Protein AF-A0A519KIU6-F1 (afdb_monomer_lite)

Secondary structure (DSSP, 8-state):
-TTTS--SS-HHHHHHHHHHHHHHHHHTT-HHHHHHHHHHHHHHHHTT--B-S--GGGGG-HHHHHTTS--S-TTTTT--STTT--TTS------EEEEETTTHHHHHHHHHHHH-TTTEEEEEEEEE--HHHHHHHHHHHTT--HHHHHHHHHHS---TTSPPPHHHHHHH-HHHHHHHHH-HHHHHHHHHHHHHTT-EEEEEEEEEEEEE-SS-GGGTS-EE--TT-SS-EESS-HHHHTTTTPEEEEEEEEHHHHHHHHHHHHHHTTT----GGG--S--HHHHHHHHTT--TTSTT--SHHHHHHHHHH---SHHHHHHHHHH-STTGGG-

Foldseek 3Di:
DCVVDPDPDDPVVLVVLQVVLVVLCVVLVNPVVLVLLLVLLVVCVVVVWDKAQWDDLLLLHSSCCVSVSHLDDNVNVVRHCCRQPPSVDNDDGATAIETAQPCLVVSLVVCCVVQHQLFKFFAKDFDFCALLNLLQVLCVVLVHDPVVSVVLSVLQDDDPVDRDHLVRSVVVGVVLVVCLVVDVSSVVSSVSSNVRGGDTDDMDTDPFKMWGHPDRCVVQFDWADDPVDPGIHGPHHPVCQVVSVIDIYGYHHDNLSVVVSVVQVVCVVVVRHDDPSPDDQQPQVVLQCQLCLVCCVPPLQNDPVSSVVSVVVSDRGPVSVVVSSVCPDPPNVVD

Sequence (335 aa):
RLTEVTPAVPEAEYWTRLEWEVGIIQQMGFPGYFLIVSDFIKWAKTHGIPVGPGRGSGAGSLVAWSLTITDLDPLRFGLLFERFLNPERVSMPDFDIDFCQERREEVIDYVQDRYGKDRVAQIITFGTLQARAVLRDVGRVLQMPLGQVDRLCKMVPNNPAAPVTLAQAIELEPRLKEARDAEPAVRTLLETALELEGLYRNASTHAAGIVIGDRPLTELVPLYQDPRSTIPASQFNMKWVEPAGLVKFDFLGLKTLTVLDRARAYLERRGAARDWNTLPLDDARTYELMASGQTVGVFQLESQGMRDTLRKMRCGSIEEITALISLYRPGPMEM

pLDDT: mean 91.04, std 7.46, range [37.31, 97.69]

Radius of gyration: 24.71 Å; chains: 1; bounding box: 59×54×66 Å

Structure (mmCIF, N/CA/C/O backbone):
data_AF-A0A519KIU6-F1
#
_entry.id   AF-A0A519KIU6-F1
#
loop_
_atom_site.group_PDB
_atom_site.id
_atom_site.type_symbol
_atom_site.label_atom_id
_atom_site.label_alt_id
_atom_site.label_comp_id
_atom_site.label_asym_id
_atom_site.label_entity_id
_atom_site.label_seq_id
_atom_site.pdbx_PDB_ins_code
_atom_site.Cartn_x
_atom_site.Cartn_y
_atom_site.Cartn_z
_atom_site.occupancy
_atom_site.B_iso_or_equiv
_atom_site.auth_seq_id
_atom_site.auth_comp_id
_atom_site.auth_asym_id
_atom_site.auth_atom_id
_atom_site.pdbx_PDB_model_num
ATOM 1 N N . ARG A 1 1 ? 14.629 -8.141 -20.993 1.00 84.12 1 ARG A N 1
ATOM 2 C CA . ARG A 1 1 ? 14.895 -6.847 -20.319 1.00 84.12 1 ARG A CA 1
ATOM 3 C C . ARG A 1 1 ? 15.926 -6.014 -21.064 1.00 84.12 1 ARG A C 1
ATOM 5 O O . ARG A 1 1 ? 15.487 -5.120 -21.762 1.00 84.12 1 ARG A O 1
ATOM 12 N N . LEU A 1 2 ? 17.238 -6.291 -21.024 1.00 88.06 2 LEU A N 1
ATOM 13 C CA . LEU A 1 2 ? 18.223 -5.468 -21.771 1.00 88.06 2 LEU A CA 1
ATOM 14 C C . LEU A 1 2 ? 18.033 -5.486 -23.301 1.00 88.06 2 LEU A C 1
ATOM 16 O O . LEU A 1 2 ? 18.446 -4.566 -23.988 1.00 88.06 2 LEU A O 1
ATOM 20 N N . THR A 1 3 ? 17.347 -6.495 -23.834 1.00 86.94 3 THR A N 1
ATOM 21 C CA . THR A 1 3 ? 16.913 -6.548 -25.239 1.00 86.94 3 THR A CA 1
ATOM 22 C C . THR A 1 3 ? 15.696 -5.667 -25.552 1.00 86.94 3 THR A C 1
ATOM 24 O O . THR A 1 3 ? 15.361 -5.486 -26.716 1.00 86.94 3 THR A O 1
ATOM 27 N N . GLU A 1 4 ? 14.990 -5.181 -24.531 1.00 82.81 4 GLU A N 1
ATOM 28 C CA . GLU A 1 4 ? 13.711 -4.459 -24.633 1.00 82.81 4 GLU A CA 1
ATOM 29 C C . GLU A 1 4 ? 13.844 -2.982 -24.240 1.00 82.81 4 GLU A C 1
ATOM 31 O O . GLU A 1 4 ? 12.958 -2.188 -24.545 1.00 82.81 4 GLU A O 1
ATOM 36 N N . VAL A 1 5 ? 14.927 -2.610 -23.552 1.00 83.44 5 VAL A N 1
ATOM 37 C CA . VAL A 1 5 ? 15.184 -1.243 -23.089 1.00 83.44 5 VAL A CA 1
ATOM 38 C C . VAL A 1 5 ? 16.556 -0.776 -23.550 1.00 83.44 5 VAL A C 1
ATOM 40 O O . VAL A 1 5 ? 17.471 -1.581 -23.697 1.00 83.44 5 VAL A O 1
ATOM 43 N N . THR A 1 6 ? 16.718 0.533 -23.720 1.00 85.50 6 THR A N 1
ATOM 44 C CA . THR A 1 6 ? 18.039 1.134 -23.915 1.00 85.50 6 THR A CA 1
ATOM 45 C C . THR A 1 6 ? 18.805 1.105 -22.588 1.00 85.50 6 THR A C 1
ATOM 47 O O . THR A 1 6 ? 18.326 1.717 -21.629 1.00 85.50 6 THR A O 1
ATOM 50 N N . PRO A 1 7 ? 19.968 0.430 -22.501 1.00 88.69 7 PRO A N 1
ATOM 51 C CA . PRO A 1 7 ? 20.766 0.400 -21.277 1.00 88.69 7 PRO A CA 1
ATOM 52 C C . PRO A 1 7 ? 21.246 1.805 -20.894 1.00 88.69 7 PRO A C 1
ATOM 54 O O . PRO A 1 7 ? 21.726 2.551 -21.749 1.00 88.69 7 PRO A O 1
ATOM 57 N N . ALA A 1 8 ? 21.128 2.164 -19.614 1.00 90.38 8 ALA A N 1
ATOM 58 C CA . ALA A 1 8 ? 21.610 3.447 -19.096 1.00 90.38 8 ALA A CA 1
ATOM 59 C C . ALA A 1 8 ? 23.128 3.448 -18.843 1.00 90.38 8 ALA A C 1
ATOM 61 O O . ALA A 1 8 ? 23.766 4.498 -18.888 1.00 90.38 8 ALA A O 1
ATOM 62 N N . VAL A 1 9 ? 23.696 2.267 -18.595 1.00 93.62 9 VAL A N 1
ATOM 63 C CA . VAL A 1 9 ? 25.126 2.023 -18.359 1.00 93.62 9 VAL A CA 1
ATOM 64 C C . VAL A 1 9 ? 25.605 0.829 -19.207 1.00 93.62 9 VAL A C 1
ATOM 66 O O . VAL A 1 9 ? 24.774 0.134 -19.802 1.00 93.62 9 VAL A O 1
ATOM 69 N N . PRO A 1 10 ? 26.920 0.564 -19.319 1.00 95.88 10 PRO A N 1
ATOM 70 C CA . PRO A 1 10 ? 27.427 -0.625 -20.001 1.00 95.88 10 PRO A CA 1
ATOM 71 C C . PRO A 1 10 ? 26.824 -1.927 -19.455 1.00 95.88 10 PRO A C 1
ATOM 73 O O . PRO A 1 10 ? 26.696 -2.109 -18.247 1.00 95.88 10 PRO A O 1
ATOM 76 N N . GLU A 1 11 ? 26.518 -2.879 -20.340 1.00 95.44 11 GLU A N 1
ATOM 77 C CA . GLU A 1 11 ? 25.906 -4.168 -19.972 1.00 95.44 11 GLU A CA 1
ATOM 78 C C . GLU A 1 11 ? 26.690 -4.927 -18.880 1.00 95.44 11 GLU A C 1
ATOM 80 O O . GLU A 1 11 ? 26.094 -5.548 -18.001 1.00 95.44 11 GLU A O 1
ATOM 85 N N . ALA A 1 12 ? 28.022 -4.829 -18.880 1.00 96.50 12 ALA A N 1
ATOM 86 C CA . ALA A 1 12 ? 28.874 -5.450 -17.865 1.00 96.50 12 ALA A CA 1
ATOM 87 C C . ALA A 1 12 ? 28.564 -4.970 -16.432 1.00 96.50 12 ALA A C 1
ATOM 89 O O . ALA A 1 12 ? 28.672 -5.753 -15.486 1.00 96.50 12 ALA A O 1
ATOM 90 N N . GLU A 1 13 ? 28.143 -3.714 -16.259 1.00 96.31 13 GLU A N 1
ATOM 91 C CA . GLU A 1 13 ? 27.762 -3.177 -14.948 1.00 96.31 13 GLU A CA 1
ATOM 92 C C . GLU A 1 13 ? 26.445 -3.784 -14.451 1.00 96.31 13 GLU A C 1
ATOM 94 O O . GLU A 1 13 ? 26.328 -4.100 -13.265 1.00 96.31 13 GLU A O 1
ATOM 99 N N . TYR A 1 14 ? 25.490 -4.047 -15.352 1.00 97.12 14 TYR A N 1
ATOM 100 C CA . TYR A 1 14 ? 24.255 -4.756 -15.003 1.00 97.12 14 TYR A CA 1
ATOM 101 C C . TYR A 1 14 ? 24.552 -6.170 -14.504 1.00 97.12 14 TYR A C 1
ATOM 103 O O . TYR A 1 14 ? 24.053 -6.561 -13.452 1.00 97.12 14 TYR A O 1
ATOM 111 N N . TRP A 1 15 ? 25.385 -6.930 -15.218 1.00 97.12 15 TRP A N 1
ATOM 112 C CA . TRP A 1 15 ? 25.753 -8.285 -14.798 1.00 97.12 15 TRP A CA 1
ATOM 113 C C . TRP A 1 15 ? 26.509 -8.292 -13.469 1.00 97.12 15 TRP A C 1
ATOM 115 O O . TRP A 1 15 ? 26.163 -9.065 -12.579 1.00 97.12 15 TRP A O 1
ATOM 125 N N . THR A 1 16 ? 27.451 -7.362 -13.289 1.00 97.69 16 THR A N 1
ATOM 126 C CA . THR A 1 16 ? 28.202 -7.211 -12.032 1.00 97.69 16 THR A CA 1
ATOM 127 C C . THR A 1 16 ? 27.267 -6.939 -10.852 1.00 97.69 16 THR A C 1
ATOM 129 O O . THR A 1 16 ? 27.363 -7.589 -9.810 1.00 97.69 16 THR A O 1
ATOM 132 N N . ARG A 1 17 ? 26.322 -6.000 -11.011 1.00 96.75 17 ARG A N 1
ATOM 133 C CA . ARG A 1 17 ? 25.330 -5.692 -9.976 1.00 96.75 17 ARG A CA 1
ATOM 134 C C . ARG A 1 17 ? 24.402 -6.878 -9.715 1.00 96.75 17 ARG A C 1
ATOM 136 O O . ARG A 1 17 ? 24.114 -7.168 -8.557 1.00 96.75 17 ARG A O 1
ATOM 143 N N . LEU A 1 18 ? 23.952 -7.564 -10.764 1.00 97.44 18 LEU A N 1
ATOM 144 C CA . LEU A 1 18 ? 23.032 -8.693 -10.655 1.00 97.44 18 LEU A CA 1
ATOM 145 C C . LEU A 1 18 ? 23.659 -9.854 -9.877 1.00 97.44 18 LEU A C 1
ATOM 147 O O . LEU A 1 18 ? 23.031 -10.371 -8.959 1.00 97.44 18 LEU A O 1
ATOM 151 N N . GLU A 1 19 ? 24.892 -10.240 -10.207 1.00 97.56 19 GLU A N 1
ATOM 152 C CA . GLU A 1 19 ? 25.612 -11.319 -9.518 1.00 97.56 19 GLU A CA 1
ATOM 153 C C . GLU A 1 19 ? 25.823 -11.004 -8.034 1.00 97.56 19 GLU A C 1
ATOM 155 O O . GLU A 1 19 ? 25.594 -11.859 -7.175 1.00 97.56 19 GLU A O 1
ATOM 160 N N . TRP A 1 20 ? 26.190 -9.759 -7.723 1.00 97.25 20 TRP A N 1
ATOM 161 C CA . TRP A 1 20 ? 26.357 -9.304 -6.348 1.00 97.25 20 TRP A CA 1
ATOM 162 C C . TRP A 1 20 ? 25.037 -9.331 -5.556 1.00 97.25 20 TRP A C 1
ATOM 164 O O . TRP A 1 20 ? 24.997 -9.884 -4.455 1.00 97.25 20 TRP A O 1
ATOM 174 N N . GLU A 1 21 ? 23.936 -8.818 -6.123 1.00 97.12 21 GLU A N 1
ATOM 175 C CA . GLU A 1 21 ? 22.615 -8.868 -5.478 1.00 97.12 21 GLU A CA 1
ATOM 176 C C . GLU A 1 21 ? 22.130 -10.312 -5.273 1.00 97.12 21 GLU A C 1
ATOM 178 O O . GLU A 1 21 ? 21.643 -10.651 -4.192 1.00 97.12 21 GLU A O 1
ATOM 183 N N . VAL A 1 22 ? 22.290 -11.186 -6.278 1.00 97.56 22 VAL A N 1
ATOM 184 C CA . VAL A 1 22 ? 21.930 -12.612 -6.179 1.00 97.56 22 VAL A CA 1
ATOM 185 C C . VAL A 1 22 ? 22.713 -13.291 -5.057 1.00 97.56 22 VAL A C 1
ATOM 187 O O . VAL A 1 22 ? 22.112 -14.024 -4.267 1.00 97.56 22 VAL A O 1
ATOM 190 N N . GLY A 1 23 ? 24.016 -13.019 -4.943 1.00 96.62 23 GLY A N 1
ATOM 191 C CA . GLY A 1 23 ? 24.854 -13.540 -3.863 1.00 96.62 23 GLY A CA 1
ATOM 192 C C . GLY A 1 23 ? 24.333 -13.150 -2.477 1.00 96.62 23 GLY A C 1
ATOM 193 O O . GLY A 1 23 ? 24.189 -14.012 -1.609 1.00 96.62 23 GLY A O 1
ATOM 194 N N . ILE A 1 24 ? 23.959 -11.880 -2.283 1.00 94.94 24 ILE A N 1
ATOM 195 C CA . ILE A 1 24 ? 23.393 -11.400 -1.011 1.00 94.94 24 ILE A CA 1
ATOM 196 C C . ILE A 1 24 ? 22.037 -12.057 -0.723 1.00 94.94 24 ILE A C 1
ATOM 198 O O . ILE A 1 24 ? 21.806 -12.534 0.388 1.00 94.94 24 ILE A O 1
ATOM 202 N N . ILE A 1 25 ? 21.141 -12.132 -1.712 1.00 95.50 25 ILE A N 1
ATOM 203 C CA . ILE A 1 25 ? 19.807 -12.736 -1.548 1.00 95.50 25 ILE A CA 1
ATOM 204 C C . ILE A 1 25 ? 19.917 -14.211 -1.145 1.00 95.50 25 ILE A C 1
ATOM 206 O O . ILE A 1 25 ? 19.168 -14.673 -0.278 1.00 95.50 25 ILE A O 1
ATOM 210 N N . GLN A 1 26 ? 20.851 -14.948 -1.751 1.00 95.44 26 GLN A N 1
ATOM 211 C CA . GLN A 1 26 ? 21.125 -16.340 -1.400 1.00 95.44 26 GLN A CA 1
ATOM 212 C C . GLN A 1 26 ? 21.704 -16.462 0.010 1.00 95.44 26 GLN A C 1
ATOM 214 O O . GLN A 1 26 ? 21.213 -17.277 0.790 1.00 95.44 26 GLN A O 1
ATOM 219 N N . GLN A 1 27 ? 22.691 -15.631 0.361 1.00 93.38 27 GLN A N 1
ATOM 220 C CA . GLN A 1 27 ? 23.311 -15.627 1.687 1.00 93.38 27 GLN A CA 1
ATOM 221 C C . GLN A 1 27 ? 22.295 -15.341 2.802 1.00 93.38 27 GLN A C 1
ATOM 223 O O . GLN A 1 27 ? 22.360 -15.954 3.866 1.00 93.38 27 GLN A O 1
ATOM 228 N N . MET A 1 28 ? 21.347 -14.432 2.564 1.00 91.56 28 MET A N 1
ATOM 229 C CA . MET A 1 28 ? 20.321 -14.059 3.541 1.00 91.56 28 MET A CA 1
ATOM 230 C C . MET A 1 28 ? 19.108 -15.003 3.558 1.00 91.56 28 MET A C 1
ATOM 232 O O . MET A 1 28 ? 18.247 -14.865 4.422 1.00 91.56 28 MET A O 1
ATOM 236 N N . GLY A 1 29 ? 19.025 -15.966 2.633 1.00 91.56 29 GLY A N 1
ATOM 237 C CA . GLY A 1 29 ? 17.945 -16.955 2.611 1.00 91.56 29 GLY A CA 1
ATOM 238 C C . GLY A 1 29 ? 16.616 -16.448 2.041 1.00 91.56 29 GLY A C 1
ATOM 239 O O . GLY A 1 29 ? 15.573 -17.034 2.322 1.00 91.56 29 GLY A O 1
ATOM 240 N N . PHE A 1 30 ? 16.631 -15.417 1.188 1.00 92.88 30 PHE A N 1
ATOM 241 C CA . PHE A 1 30 ? 15.420 -14.861 0.566 1.00 92.88 30 PHE A CA 1
ATOM 242 C C . PHE A 1 30 ? 15.139 -15.229 -0.910 1.00 92.88 30 PHE A C 1
ATOM 244 O O . PHE A 1 30 ? 14.264 -14.588 -1.499 1.00 92.88 30 PHE A O 1
ATOM 251 N N . PRO A 1 31 ? 15.757 -16.242 -1.563 1.00 94.88 31 PRO A N 1
ATOM 252 C CA . PRO A 1 31 ? 15.449 -16.510 -2.971 1.00 94.88 31 PRO A CA 1
ATOM 253 C C . PRO A 1 31 ? 13.984 -16.930 -3.170 1.00 94.88 31 PRO A C 1
ATOM 255 O O . PRO A 1 31 ? 13.340 -16.483 -4.115 1.00 94.88 31 PRO A O 1
ATOM 258 N N . GLY A 1 32 ? 13.423 -17.723 -2.247 1.00 93.50 32 GLY A N 1
ATOM 259 C CA . GLY A 1 32 ? 12.016 -18.135 -2.299 1.00 93.50 32 GLY A CA 1
ATOM 260 C C . GLY A 1 32 ? 11.047 -16.953 -2.241 1.00 93.50 32 GLY A C 1
ATOM 261 O O . GLY A 1 32 ? 10.078 -16.925 -2.992 1.00 93.50 32 GLY A O 1
ATOM 262 N N . TYR A 1 33 ? 11.354 -15.939 -1.427 1.00 92.50 33 TYR A N 1
ATOM 263 C CA . TYR A 1 33 ? 10.548 -14.722 -1.323 1.00 92.50 33 TYR A CA 1
ATOM 264 C C . TYR A 1 33 ? 10.467 -13.981 -2.664 1.00 92.50 33 TYR A C 1
ATOM 266 O O . TYR A 1 33 ? 9.373 -13.715 -3.158 1.00 92.50 33 TYR A O 1
ATOM 274 N N . PHE A 1 34 ? 11.610 -13.729 -3.310 1.00 95.25 34 PHE A N 1
ATOM 275 C CA . PHE A 1 34 ? 11.645 -13.078 -4.626 1.00 95.25 34 PHE A CA 1
ATOM 276 C C . PHE A 1 34 ? 10.904 -13.885 -5.697 1.00 95.25 34 PHE A C 1
ATOM 278 O O . PHE A 1 34 ? 10.241 -13.306 -6.556 1.00 95.25 34 PHE A O 1
ATOM 285 N N . LEU A 1 35 ? 10.996 -15.217 -5.655 1.00 95.75 35 LEU A N 1
ATOM 286 C CA . LEU A 1 35 ? 10.305 -16.080 -6.612 1.00 95.75 35 LEU A CA 1
ATOM 287 C C . LEU A 1 35 ? 8.786 -16.059 -6.417 1.00 95.75 35 LEU A C 1
ATOM 289 O O . LEU A 1 35 ? 8.071 -15.964 -7.411 1.00 95.75 35 LEU A O 1
ATOM 293 N N . ILE A 1 36 ? 8.301 -16.076 -5.171 1.00 94.62 36 ILE A N 1
ATOM 294 C CA . ILE A 1 36 ? 6.869 -15.939 -4.859 1.00 94.62 36 ILE A CA 1
ATOM 295 C C . ILE A 1 36 ? 6.349 -14.590 -5.367 1.00 94.62 36 ILE A C 1
ATOM 297 O O . ILE A 1 36 ? 5.341 -14.547 -6.068 1.00 94.62 36 ILE A O 1
ATOM 301 N N . VAL A 1 37 ? 7.070 -13.499 -5.084 1.00 94.69 37 VAL A N 1
ATOM 302 C CA . VAL A 1 37 ? 6.691 -12.152 -5.545 1.00 94.69 37 VAL A CA 1
ATOM 303 C C . VAL A 1 37 ? 6.681 -12.054 -7.068 1.00 94.69 37 VAL A C 1
ATOM 305 O O . VAL A 1 37 ? 5.735 -11.538 -7.662 1.00 94.69 37 VAL A O 1
ATOM 308 N N . SER A 1 38 ? 7.711 -12.593 -7.724 1.00 95.88 38 SER A N 1
ATOM 309 C CA . SER A 1 38 ? 7.790 -12.628 -9.185 1.00 95.88 38 SER A CA 1
ATOM 310 C C . SER A 1 38 ? 6.640 -13.421 -9.808 1.00 95.88 38 SER A C 1
ATOM 312 O O . SER A 1 38 ? 6.118 -13.006 -10.841 1.00 95.88 38 SER A O 1
ATOM 314 N N . ASP A 1 39 ? 6.237 -14.536 -9.196 1.00 96.56 39 ASP A N 1
ATOM 315 C CA . ASP A 1 39 ? 5.197 -15.433 -9.700 1.00 96.56 39 ASP A CA 1
ATOM 316 C C . ASP A 1 39 ? 3.841 -14.728 -9.836 1.00 96.56 39 ASP A C 1
ATOM 318 O O . ASP A 1 39 ? 3.318 -14.614 -10.947 1.00 96.56 39 ASP A O 1
ATOM 322 N N . PHE A 1 40 ? 3.300 -14.174 -8.747 1.00 95.31 40 PHE A N 1
ATOM 323 C CA . PHE A 1 40 ? 1.982 -13.539 -8.808 1.00 95.31 40 PHE A CA 1
ATOM 324 C C . PHE A 1 40 ? 1.993 -12.208 -9.578 1.00 95.31 40 PHE A C 1
ATOM 326 O O . PHE A 1 40 ? 0.993 -11.868 -10.210 1.00 95.31 40 PHE A O 1
ATOM 333 N N . ILE A 1 41 ? 3.115 -11.473 -9.610 1.00 95.25 41 ILE A N 1
ATOM 334 C CA . ILE A 1 41 ? 3.241 -10.267 -10.449 1.00 95.25 41 ILE A CA 1
ATOM 335 C C . ILE A 1 41 ? 3.233 -10.636 -11.933 1.00 95.25 41 ILE A C 1
ATOM 337 O O . ILE A 1 41 ? 2.535 -10.000 -12.726 1.00 95.25 41 ILE A O 1
ATOM 341 N N . LYS A 1 42 ? 3.996 -11.662 -12.331 1.00 95.62 42 LYS A N 1
ATOM 342 C CA . LYS A 1 42 ? 4.000 -12.144 -13.717 1.00 95.62 42 LYS A CA 1
ATOM 343 C C . LYS A 1 42 ? 2.626 -12.658 -14.112 1.00 95.62 42 LYS A C 1
ATOM 345 O O . LYS A 1 42 ? 2.163 -12.314 -15.196 1.00 95.62 42 LYS A O 1
ATOM 350 N N . TRP A 1 43 ? 1.966 -13.417 -13.237 1.00 97.38 43 TRP A N 1
ATOM 351 C CA . TRP A 1 43 ? 0.597 -13.871 -13.462 1.00 97.38 43 TRP A CA 1
ATOM 352 C C . TRP A 1 43 ? -0.367 -12.694 -13.662 1.00 97.38 43 TRP A C 1
ATOM 354 O O . TRP A 1 43 ? -1.097 -12.664 -14.651 1.00 97.38 43 TRP A O 1
ATOM 364 N N . ALA A 1 44 ? -0.316 -11.676 -12.798 1.00 96.19 44 ALA A N 1
ATOM 365 C CA . ALA A 1 44 ? -1.152 -10.486 -12.929 1.00 96.19 44 ALA A CA 1
ATOM 366 C C . ALA A 1 44 ? -0.926 -9.787 -14.283 1.00 96.19 44 ALA A C 1
ATOM 368 O O . ALA A 1 44 ? -1.881 -9.527 -15.017 1.00 96.19 44 ALA A O 1
ATOM 369 N N . LYS A 1 45 ? 0.339 -9.570 -14.668 1.00 93.44 45 LYS A N 1
ATOM 370 C CA . LYS A 1 45 ? 0.704 -8.950 -15.952 1.00 93.44 45 LYS A CA 1
ATOM 371 C C . LYS A 1 45 ? 0.219 -9.768 -17.158 1.00 93.44 45 LYS A C 1
ATOM 373 O O . LYS A 1 45 ? -0.316 -9.182 -18.098 1.00 93.44 45 LYS A O 1
ATOM 378 N N . THR A 1 46 ? 0.345 -11.100 -17.143 1.00 94.81 46 THR A N 1
ATOM 379 C CA . THR A 1 46 ? -0.128 -11.959 -18.251 1.00 94.81 46 THR A CA 1
ATOM 380 C C . THR A 1 46 ? -1.652 -12.020 -18.360 1.00 94.81 46 THR A C 1
ATOM 382 O O . THR A 1 46 ? -2.167 -12.213 -19.458 1.00 94.81 46 THR A O 1
ATOM 385 N N . HIS A 1 47 ? -2.377 -11.776 -17.264 1.00 95.56 47 HIS A N 1
ATOM 386 C CA . HIS A 1 47 ? -3.845 -11.681 -17.230 1.00 95.56 47 HIS A CA 1
ATOM 387 C C . HIS A 1 47 ? -4.356 -10.239 -17.413 1.00 95.56 47 HIS A C 1
ATOM 389 O O . HIS A 1 47 ? -5.531 -9.932 -17.167 1.00 95.56 47 HIS A O 1
ATOM 395 N N . GLY A 1 48 ? -3.472 -9.334 -17.848 1.00 92.75 48 GLY A N 1
ATOM 396 C CA . GLY A 1 48 ? -3.795 -7.939 -18.131 1.00 92.75 48 GLY A CA 1
ATOM 397 C C . GLY A 1 48 ? -4.213 -7.143 -16.897 1.00 92.75 48 GLY A C 1
ATOM 398 O O . GLY A 1 48 ? -4.948 -6.171 -17.036 1.00 92.75 48 GLY A O 1
ATOM 399 N N . ILE A 1 49 ? -3.820 -7.565 -15.694 1.00 95.25 49 ILE A N 1
ATOM 400 C CA . ILE A 1 49 ? -4.038 -6.809 -14.460 1.00 95.25 49 ILE A CA 1
ATOM 401 C C . ILE A 1 49 ? -2.893 -5.796 -14.333 1.00 95.25 49 ILE A C 1
ATOM 403 O O . ILE A 1 49 ? -1.729 -6.199 -14.259 1.00 95.25 49 ILE A O 1
ATOM 407 N N . PRO A 1 50 ? -3.183 -4.483 -14.298 1.00 93.94 50 PRO A N 1
ATOM 408 C CA . PRO A 1 50 ? -2.159 -3.467 -14.110 1.00 93.94 50 PRO A CA 1
ATOM 409 C C . PRO A 1 50 ? -1.456 -3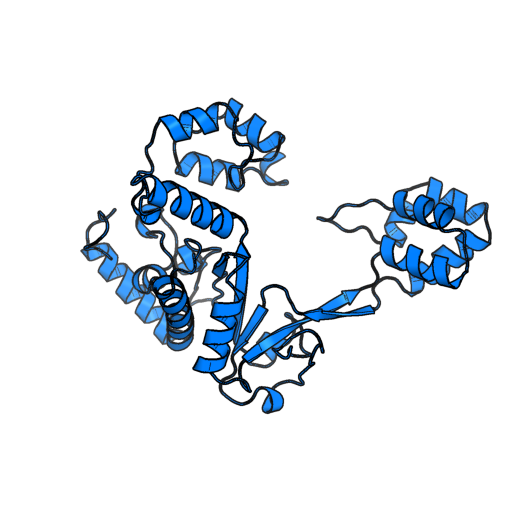.611 -12.756 1.00 93.94 50 PRO A C 1
ATOM 411 O O . PRO A 1 50 ? -2.109 -3.664 -11.708 1.00 93.94 50 PRO A O 1
ATOM 414 N N . VAL A 1 51 ? -0.125 -3.594 -12.802 1.00 94.31 51 VAL A N 1
ATOM 415 C CA . VAL A 1 51 ? 0.771 -3.601 -11.641 1.00 94.31 51 VAL A CA 1
ATOM 416 C C . VAL A 1 51 ? 1.589 -2.312 -11.665 1.00 94.31 51 VAL A C 1
ATOM 418 O O . VAL A 1 51 ? 1.982 -1.847 -12.735 1.00 94.31 51 VAL A O 1
ATOM 421 N N . GLY A 1 52 ? 1.801 -1.706 -10.500 1.00 91.88 52 GLY A N 1
ATOM 422 C CA . GLY A 1 52 ? 2.619 -0.510 -10.355 1.00 91.88 52 GLY A CA 1
ATOM 423 C C . GLY A 1 52 ? 4.097 -0.774 -10.661 1.00 91.88 52 GLY A C 1
ATOM 424 O O . GLY A 1 52 ? 4.556 -1.910 -10.573 1.00 91.88 52 GLY A O 1
ATOM 425 N N . PRO A 1 53 ? 4.868 0.281 -10.972 1.00 88.12 53 PRO A N 1
ATOM 426 C CA . PRO A 1 53 ? 6.272 0.154 -11.373 1.00 88.12 53 PRO A CA 1
ATOM 427 C C . PRO A 1 53 ? 7.219 -0.265 -10.231 1.00 88.12 53 PRO A C 1
ATOM 429 O O . PRO A 1 53 ? 8.389 -0.564 -10.476 1.00 88.12 53 PRO A O 1
ATOM 432 N N . GLY A 1 54 ? 6.725 -0.280 -8.991 1.00 81.19 54 GLY A N 1
ATOM 433 C CA . GLY A 1 54 ? 7.471 -0.577 -7.771 1.00 81.19 54 GLY A CA 1
ATOM 434 C C . GLY A 1 54 ? 7.307 0.534 -6.734 1.00 81.19 54 GLY A C 1
ATOM 435 O O . GLY A 1 54 ? 7.329 1.719 -7.074 1.00 81.19 54 GLY A O 1
ATOM 436 N N . ARG A 1 55 ? 7.147 0.156 -5.462 1.00 81.75 55 ARG A N 1
ATOM 437 C CA . ARG A 1 55 ? 7.043 1.073 -4.321 1.00 81.75 55 ARG A CA 1
ATOM 438 C C . ARG A 1 55 ? 8.105 0.740 -3.272 1.00 81.75 55 ARG A C 1
ATOM 440 O O . ARG A 1 55 ? 8.616 -0.375 -3.194 1.00 81.75 55 ARG A O 1
ATOM 447 N N . GLY A 1 56 ? 8.455 1.747 -2.476 1.00 83.56 56 GLY A N 1
ATOM 448 C CA . GLY A 1 56 ? 9.410 1.595 -1.384 1.00 83.56 56 GLY A CA 1
ATOM 449 C C . GLY A 1 56 ? 10.841 1.384 -1.876 1.00 83.56 56 GLY A C 1
ATOM 450 O O . GLY A 1 56 ? 11.229 1.851 -2.946 1.00 83.56 56 GLY A O 1
ATOM 451 N N . SER A 1 57 ? 11.652 0.719 -1.057 1.00 86.19 57 SER A N 1
ATOM 452 C CA . SER A 1 57 ? 13.056 0.453 -1.373 1.00 86.19 57 SER A CA 1
ATOM 453 C C . SER A 1 57 ? 13.241 -0.666 -2.401 1.00 86.19 57 SER A C 1
ATOM 455 O O . SER A 1 57 ? 14.275 -0.686 -3.061 1.00 86.19 57 SER A O 1
ATOM 457 N N . GLY A 1 58 ? 12.237 -1.525 -2.620 1.00 88.44 58 GLY A N 1
ATOM 458 C CA . GLY A 1 58 ? 12.305 -2.642 -3.570 1.00 88.44 58 GLY A CA 1
ATOM 459 C C . GLY A 1 58 ? 12.652 -2.243 -5.010 1.00 88.44 58 GLY A C 1
ATOM 460 O O . GLY A 1 58 ? 13.282 -3.020 -5.724 1.00 88.44 58 GLY A O 1
ATOM 461 N N . ALA A 1 59 ? 12.334 -1.008 -5.417 1.00 92.25 59 ALA A N 1
ATOM 462 C CA . ALA A 1 59 ? 12.716 -0.458 -6.721 1.00 92.25 59 ALA A CA 1
ATOM 463 C C . ALA A 1 59 ? 14.241 -0.341 -6.931 1.00 92.25 59 ALA A C 1
ATOM 465 O O . ALA A 1 59 ? 14.682 -0.236 -8.069 1.00 92.25 59 ALA A O 1
ATOM 466 N N . GLY A 1 60 ? 15.045 -0.375 -5.862 1.00 93.94 60 GLY A N 1
ATOM 467 C CA . GLY A 1 60 ? 16.509 -0.331 -5.932 1.00 93.94 60 GLY A CA 1
ATOM 468 C C . GLY A 1 60 ? 17.194 -1.662 -6.241 1.00 93.94 60 GLY A C 1
ATOM 469 O O . GLY A 1 60 ? 18.417 -1.684 -6.353 1.00 93.94 60 GLY A O 1
ATOM 470 N N . SER A 1 61 ? 16.441 -2.761 -6.366 1.00 95.94 61 SER A N 1
ATOM 471 C CA . SER A 1 61 ? 16.997 -4.074 -6.703 1.00 95.94 61 SER A CA 1
ATOM 472 C C . SER A 1 61 ? 16.963 -4.340 -8.204 1.00 95.94 61 SER A C 1
ATOM 474 O O . SER A 1 61 ? 15.899 -4.388 -8.830 1.00 95.94 61 SER A O 1
ATOM 476 N N . LEU A 1 62 ? 18.137 -4.608 -8.772 1.00 96.62 62 LEU A N 1
ATOM 477 C CA . LEU A 1 62 ? 18.271 -5.084 -10.140 1.00 96.62 62 LEU A CA 1
ATOM 478 C C . LEU A 1 62 ? 17.724 -6.507 -10.306 1.00 96.62 62 LEU A C 1
ATOM 480 O O . LEU A 1 62 ? 17.153 -6.831 -11.351 1.00 96.62 62 LEU A O 1
ATOM 484 N N . VAL A 1 63 ? 17.809 -7.342 -9.266 1.00 97.06 63 VAL A N 1
ATOM 485 C CA . VAL A 1 63 ? 17.146 -8.655 -9.249 1.00 97.06 63 VAL A CA 1
ATOM 486 C C . VAL A 1 63 ? 15.629 -8.491 -9.357 1.00 97.06 63 VAL A C 1
ATOM 488 O O . VAL A 1 63 ? 15.014 -9.162 -10.186 1.00 97.06 63 VAL A O 1
ATOM 491 N N . ALA A 1 64 ? 15.023 -7.561 -8.613 1.00 95.75 64 ALA A N 1
ATOM 492 C CA . ALA A 1 64 ? 13.588 -7.283 -8.718 1.00 95.75 64 ALA A CA 1
ATOM 493 C C . ALA A 1 64 ? 13.187 -6.840 -10.136 1.00 95.75 64 ALA A C 1
ATOM 495 O O . ALA A 1 64 ? 12.215 -7.357 -10.697 1.00 95.75 64 ALA A O 1
ATOM 496 N N . TRP A 1 65 ? 13.977 -5.960 -10.753 1.00 95.00 65 TRP A N 1
ATOM 497 C CA . TRP A 1 65 ? 13.742 -5.502 -12.122 1.00 95.00 65 TRP A CA 1
ATOM 498 C C . TRP A 1 65 ? 13.870 -6.636 -13.153 1.00 95.00 65 TRP A C 1
ATOM 500 O O . TRP A 1 65 ? 12.986 -6.840 -13.992 1.00 95.00 65 TRP A O 1
ATOM 510 N N . SER A 1 66 ? 14.922 -7.457 -13.048 1.00 95.06 66 SER A N 1
ATOM 511 C CA . SER A 1 66 ? 15.128 -8.616 -13.932 1.00 95.06 66 SER A CA 1
ATOM 512 C C . SER A 1 66 ? 13.998 -9.648 -13.811 1.00 95.06 66 SER A C 1
ATOM 514 O O . SER A 1 66 ? 13.529 -10.191 -14.815 1.00 95.06 66 SER A O 1
ATOM 516 N N . LEU A 1 67 ? 13.474 -9.845 -12.597 1.00 95.00 67 LEU A N 1
ATOM 517 C CA . LEU A 1 67 ? 12.341 -10.720 -12.305 1.00 95.00 67 LEU A CA 1
ATOM 518 C C . LEU A 1 67 ? 10.976 -10.089 -12.598 1.00 95.00 67 LEU A C 1
ATOM 520 O O . LEU A 1 67 ? 9.959 -10.751 -12.383 1.00 95.00 67 LEU A O 1
ATOM 524 N N . THR A 1 68 ? 10.932 -8.867 -13.144 1.00 92.12 68 THR A N 1
ATOM 525 C CA . THR A 1 68 ? 9.691 -8.154 -13.504 1.00 92.12 68 THR A CA 1
ATOM 526 C C . THR A 1 68 ? 8.821 -7.766 -12.305 1.00 92.12 68 THR A C 1
ATOM 528 O O . THR A 1 68 ? 7.662 -7.386 -12.477 1.00 92.12 68 THR A O 1
ATOM 531 N N . ILE A 1 69 ? 9.402 -7.815 -11.105 1.00 93.56 69 ILE A N 1
ATOM 532 C CA . ILE A 1 69 ? 8.784 -7.338 -9.866 1.00 93.56 69 ILE A CA 1
ATOM 533 C C . ILE A 1 69 ? 8.646 -5.815 -9.924 1.00 93.56 69 ILE A C 1
ATOM 535 O O . ILE A 1 69 ? 7.584 -5.282 -9.622 1.00 93.56 69 ILE A O 1
ATOM 539 N N . THR A 1 70 ? 9.696 -5.127 -10.371 1.00 93.19 70 THR A N 1
ATOM 540 C CA . THR A 1 70 ? 9.701 -3.682 -10.626 1.00 93.19 70 THR A CA 1
ATOM 541 C C . THR A 1 70 ? 9.856 -3.423 -12.124 1.00 93.19 70 THR A C 1
ATOM 543 O O . THR A 1 70 ? 10.368 -4.265 -12.867 1.00 93.19 70 THR A O 1
ATOM 546 N N . ASP A 1 71 ? 9.415 -2.252 -12.581 1.00 90.19 71 ASP A N 1
ATOM 547 C CA . ASP A 1 71 ? 9.555 -1.811 -13.977 1.00 90.19 71 ASP A CA 1
ATOM 548 C C . ASP A 1 71 ? 10.478 -0.584 -14.118 1.00 90.19 71 ASP A C 1
ATOM 550 O O . ASP A 1 71 ? 10.636 -0.046 -15.212 1.00 90.19 71 ASP A O 1
ATOM 554 N N . LEU A 1 72 ? 11.141 -0.170 -13.031 1.00 89.25 72 LEU A N 1
ATOM 555 C CA . LEU A 1 72 ? 12.161 0.883 -13.029 1.00 89.25 72 LEU A CA 1
ATOM 556 C C . LEU A 1 72 ? 13.565 0.281 -13.094 1.00 89.25 72 LEU A C 1
ATOM 558 O O . LEU A 1 72 ? 13.900 -0.577 -12.282 1.00 89.25 72 LEU A O 1
ATOM 562 N N . ASP A 1 73 ? 14.382 0.768 -14.030 1.00 92.31 73 ASP A N 1
ATOM 563 C CA . ASP A 1 73 ? 15.812 0.453 -14.089 1.00 92.31 73 ASP A CA 1
ATOM 564 C C . ASP A 1 73 ? 16.542 1.156 -12.925 1.00 92.31 73 ASP A C 1
ATOM 566 O O . ASP A 1 73 ? 16.648 2.389 -12.934 1.00 92.31 73 ASP A O 1
ATOM 570 N N . PRO A 1 74 ? 17.053 0.415 -11.923 1.00 94.19 74 PRO A N 1
ATOM 571 C CA . PRO A 1 74 ? 17.684 1.024 -10.760 1.00 94.19 74 PRO A CA 1
ATOM 572 C C . PRO A 1 74 ? 18.987 1.751 -11.103 1.00 94.19 74 PRO A C 1
ATOM 574 O O . PRO A 1 74 ? 19.301 2.744 -10.450 1.00 94.19 74 PRO A O 1
ATOM 577 N N . LEU A 1 75 ? 19.725 1.318 -12.132 1.00 94.38 75 LEU A N 1
ATOM 578 C CA . LEU A 1 75 ? 20.992 1.950 -12.513 1.00 94.38 75 LEU A CA 1
ATOM 579 C C . LEU A 1 75 ? 20.751 3.293 -13.206 1.00 94.38 75 LEU A C 1
ATOM 581 O O . LEU A 1 75 ? 21.468 4.254 -12.936 1.00 94.38 75 LEU A O 1
ATOM 585 N N . ARG A 1 76 ? 19.680 3.404 -14.005 1.00 90.56 76 ARG A N 1
ATOM 586 C CA . ARG A 1 76 ? 19.265 4.670 -14.634 1.00 90.56 76 ARG A CA 1
ATOM 587 C C . ARG A 1 76 ? 19.003 5.779 -13.615 1.00 90.56 76 ARG A C 1
ATOM 589 O O . ARG A 1 76 ? 19.341 6.930 -13.866 1.00 90.56 76 ARG A O 1
ATOM 596 N N . PHE A 1 77 ? 18.373 5.436 -12.493 1.00 89.94 77 PHE A N 1
ATOM 597 C CA . PHE A 1 77 ? 17.940 6.400 -11.477 1.00 89.94 77 PHE A CA 1
ATOM 598 C C . PHE A 1 77 ? 18.851 6.439 -10.239 1.00 89.94 77 PHE A C 1
ATOM 600 O O . PHE A 1 77 ? 18.511 7.092 -9.254 1.00 89.94 77 PHE A O 1
ATOM 607 N N . GLY A 1 78 ? 19.990 5.735 -10.260 1.00 91.88 78 GLY A N 1
ATOM 608 C CA . GLY A 1 78 ? 20.922 5.681 -9.129 1.00 91.88 78 GLY A CA 1
ATOM 609 C C . GLY A 1 78 ? 20.306 5.099 -7.849 1.00 91.88 78 GLY A C 1
ATOM 610 O O . GLY A 1 78 ? 20.622 5.546 -6.746 1.00 91.88 78 GLY A O 1
ATOM 611 N N . LEU A 1 79 ? 19.386 4.140 -7.979 1.00 93.50 79 LEU A N 1
ATOM 612 C CA . LEU A 1 79 ? 18.712 3.508 -6.847 1.00 93.50 79 LEU A CA 1
ATOM 613 C C . LEU A 1 79 ? 19.612 2.444 -6.204 1.00 93.50 79 LEU A C 1
ATOM 615 O O . LEU A 1 79 ? 20.242 1.631 -6.878 1.00 93.50 79 LEU A O 1
ATOM 619 N N . LEU A 1 80 ? 19.649 2.439 -4.871 1.00 93.19 80 LEU A N 1
ATOM 620 C CA . LEU A 1 80 ? 20.553 1.598 -4.085 1.00 93.19 80 LEU A CA 1
ATOM 621 C C . LEU A 1 80 ? 19.842 0.344 -3.562 1.00 93.19 80 LEU A C 1
ATOM 623 O O . LEU A 1 80 ? 18.778 0.441 -2.945 1.00 93.19 80 LEU A O 1
ATOM 627 N N . PHE A 1 81 ? 20.465 -0.819 -3.743 1.00 94.19 81 PHE A N 1
ATOM 628 C CA . PHE A 1 81 ? 19.980 -2.120 -3.281 1.00 94.19 81 PHE A CA 1
ATOM 629 C C . PHE A 1 81 ? 20.135 -2.257 -1.771 1.00 94.19 81 PHE A C 1
ATOM 631 O O . PHE A 1 81 ? 19.270 -2.803 -1.104 1.00 94.19 81 PHE A O 1
ATOM 638 N N . GLU A 1 82 ? 21.191 -1.682 -1.210 1.00 91.19 82 GLU A N 1
ATOM 639 C CA . GLU A 1 82 ? 21.526 -1.692 0.213 1.00 91.19 82 GLU A CA 1
ATOM 640 C C . GLU A 1 82 ? 20.444 -1.005 1.058 1.00 91.19 82 GLU A C 1
ATOM 642 O O . GLU A 1 82 ? 20.269 -1.303 2.239 1.00 91.19 82 GLU A O 1
ATOM 647 N N . ARG A 1 83 ? 19.679 -0.089 0.447 1.00 90.25 83 ARG A N 1
ATOM 648 C CA . ARG A 1 83 ? 18.504 0.529 1.073 1.00 90.25 83 ARG A CA 1
ATOM 649 C C . ARG A 1 83 ? 17.317 -0.436 1.150 1.00 90.25 83 ARG A C 1
ATOM 651 O O . ARG A 1 83 ? 16.433 -0.250 1.986 1.00 90.25 83 ARG A O 1
ATOM 658 N N . PHE A 1 84 ? 17.262 -1.418 0.257 1.00 90.94 84 PHE A N 1
ATOM 659 C CA . PHE A 1 84 ? 16.257 -2.472 0.257 1.00 90.94 84 PHE A CA 1
ATOM 660 C C . PHE A 1 84 ? 16.651 -3.626 1.167 1.00 90.94 84 PHE A C 1
ATOM 662 O O . PHE A 1 84 ? 15.915 -3.950 2.094 1.00 90.94 84 PHE A O 1
ATOM 669 N N . LEU A 1 85 ? 17.820 -4.207 0.916 1.00 90.12 85 LEU A N 1
ATOM 670 C CA . LEU A 1 85 ? 18.322 -5.363 1.628 1.00 90.12 85 LEU A CA 1
ATOM 671 C C . LEU A 1 85 ? 19.766 -5.091 2.049 1.00 90.12 85 LEU A C 1
ATOM 67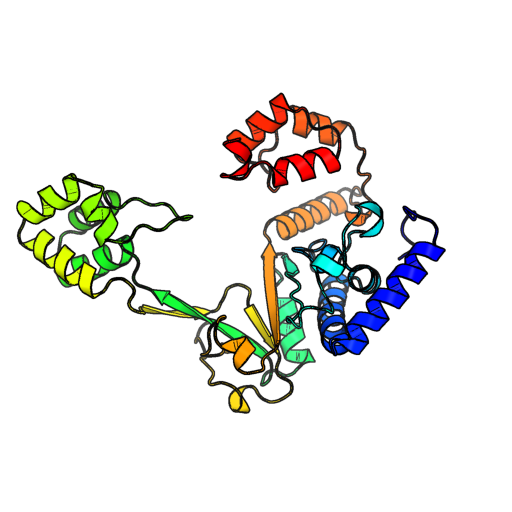3 O O . LEU A 1 85 ? 20.664 -4.985 1.216 1.00 90.12 85 LEU A O 1
ATOM 677 N N . ASN A 1 86 ? 19.975 -4.960 3.357 1.00 87.69 86 ASN A N 1
ATOM 678 C CA . ASN A 1 86 ? 21.293 -4.719 3.925 1.00 87.69 86 ASN A CA 1
ATOM 679 C C . ASN A 1 86 ? 21.817 -6.012 4.577 1.00 87.69 86 ASN A C 1
ATOM 681 O O . ASN A 1 86 ? 21.202 -6.477 5.537 1.00 87.69 86 ASN A O 1
ATOM 685 N N . PRO A 1 87 ? 22.954 -6.577 4.129 1.00 80.81 87 PRO A N 1
ATOM 686 C CA . PRO A 1 87 ? 23.517 -7.789 4.726 1.00 80.81 87 PRO A CA 1
ATOM 687 C C . PRO A 1 87 ? 23.912 -7.622 6.203 1.00 80.81 87 PRO A C 1
ATOM 689 O O . PRO A 1 87 ? 23.922 -8.602 6.944 1.00 80.81 87 PRO A O 1
ATOM 692 N N . GLU A 1 88 ? 24.192 -6.398 6.660 1.00 82.12 88 GLU A N 1
ATOM 693 C CA . GLU A 1 88 ? 24.523 -6.104 8.062 1.00 82.12 88 GLU A CA 1
ATOM 694 C C . GLU A 1 88 ? 23.289 -6.087 8.978 1.00 82.12 88 GLU A C 1
ATOM 696 O O . GLU A 1 88 ? 23.414 -6.144 10.203 1.00 82.12 88 GLU A O 1
ATOM 701 N N . ARG A 1 89 ? 22.080 -6.024 8.403 1.00 77.69 89 ARG A N 1
ATOM 702 C CA . ARG A 1 89 ? 20.817 -6.008 9.142 1.00 77.69 89 ARG A CA 1
ATOM 703 C C . ARG A 1 89 ? 19.878 -7.069 8.584 1.00 77.69 89 ARG A C 1
ATOM 705 O O . ARG A 1 89 ? 19.215 -6.859 7.574 1.00 77.69 89 ARG A O 1
ATOM 712 N N . VAL A 1 90 ? 19.751 -8.183 9.300 1.00 67.62 90 VAL A N 1
ATOM 713 C CA . VAL A 1 90 ? 18.761 -9.214 8.968 1.00 67.62 90 VAL A CA 1
ATOM 714 C C . VAL A 1 90 ? 17.362 -8.681 9.295 1.00 67.62 90 VAL A C 1
ATOM 716 O O . VAL A 1 90 ? 16.892 -8.763 10.426 1.00 67.62 90 VAL A O 1
ATOM 719 N N . SER A 1 91 ? 16.714 -8.085 8.301 1.00 73.25 91 SER A N 1
ATOM 720 C CA . SER A 1 91 ? 15.292 -7.739 8.308 1.00 73.25 91 SER A CA 1
ATOM 721 C C . SER A 1 91 ? 14.618 -8.376 7.103 1.00 73.25 91 SER A C 1
ATOM 723 O O . SER A 1 91 ? 15.242 -8.498 6.047 1.00 73.25 91 SER A O 1
ATOM 725 N N . MET A 1 92 ? 13.356 -8.773 7.257 1.00 77.12 92 MET A N 1
ATOM 726 C CA . MET A 1 92 ? 12.591 -9.337 6.153 1.00 77.12 92 MET A CA 1
ATOM 727 C C . MET A 1 92 ? 12.446 -8.284 5.037 1.00 77.12 92 MET A C 1
ATOM 729 O O . MET A 1 92 ? 12.084 -7.142 5.335 1.00 77.12 92 MET A O 1
ATOM 733 N N . PRO A 1 93 ? 12.765 -8.620 3.772 1.00 83.44 93 PRO A N 1
ATOM 734 C CA . PRO A 1 93 ? 12.479 -7.736 2.650 1.00 83.44 93 PRO A CA 1
ATOM 735 C C . PRO A 1 93 ? 10.968 -7.552 2.505 1.00 83.44 93 PRO A C 1
ATOM 737 O O . PRO A 1 93 ? 10.204 -8.494 2.706 1.00 83.44 93 PRO A O 1
ATOM 740 N N . ASP A 1 94 ? 10.551 -6.348 2.125 1.00 83.06 94 ASP A N 1
ATOM 741 C CA . ASP A 1 94 ? 9.139 -5.994 1.992 1.00 83.06 94 ASP A CA 1
ATOM 742 C C . ASP A 1 94 ? 8.898 -5.276 0.661 1.00 83.06 94 ASP A C 1
ATOM 744 O O . ASP A 1 94 ? 9.313 -4.128 0.468 1.00 83.06 94 ASP A O 1
ATOM 748 N N . PHE A 1 95 ? 8.274 -5.974 -0.289 1.00 86.44 95 PHE A N 1
ATOM 749 C CA . PHE A 1 95 ? 7.763 -5.367 -1.512 1.00 86.44 95 PHE A CA 1
ATOM 750 C C . PHE A 1 95 ? 6.332 -4.882 -1.280 1.00 86.44 95 PHE A C 1
ATOM 752 O O . PHE A 1 95 ? 5.395 -5.675 -1.209 1.00 86.44 95 PHE A O 1
ATOM 759 N N . ASP A 1 96 ? 6.168 -3.564 -1.244 1.00 84.88 96 ASP A N 1
ATOM 760 C CA . ASP A 1 96 ? 4.867 -2.925 -1.395 1.00 84.88 96 ASP A CA 1
ATOM 761 C C . ASP A 1 96 ? 4.432 -3.023 -2.867 1.00 84.88 96 ASP A C 1
ATOM 763 O O . ASP A 1 96 ? 5.048 -2.394 -3.735 1.00 84.88 96 ASP A O 1
ATOM 767 N N . ILE A 1 97 ? 3.390 -3.799 -3.174 1.00 89.31 97 ILE A N 1
ATOM 768 C CA . ILE A 1 97 ? 2.990 -4.054 -4.564 1.00 89.31 97 ILE A CA 1
ATOM 769 C C . ILE A 1 97 ? 1.632 -3.421 -4.825 1.00 89.31 97 ILE A C 1
ATOM 771 O O . ILE A 1 97 ? 0.618 -3.784 -4.229 1.00 89.31 97 ILE A O 1
ATOM 775 N N . ASP A 1 98 ? 1.616 -2.471 -5.754 1.00 92.19 98 ASP A N 1
ATOM 776 C CA . ASP A 1 98 ? 0.399 -1.801 -6.186 1.00 92.19 98 ASP A CA 1
ATOM 777 C C . ASP A 1 98 ? -0.263 -2.587 -7.324 1.00 92.19 98 ASP A C 1
ATOM 779 O O . ASP A 1 98 ? 0.318 -2.771 -8.392 1.00 92.19 98 ASP A O 1
ATOM 783 N N . PHE A 1 99 ? -1.512 -2.991 -7.125 1.00 93.88 99 PHE A N 1
ATOM 784 C CA . PHE A 1 99 ? -2.400 -3.517 -8.158 1.00 93.88 99 PHE A CA 1
ATOM 785 C C . PHE A 1 99 ? -3.497 -2.505 -8.471 1.00 93.88 99 PHE A C 1
ATOM 787 O O . PHE A 1 99 ? -3.826 -1.639 -7.653 1.00 93.88 99 PHE A O 1
ATOM 794 N N . CYS A 1 100 ? -4.122 -2.619 -9.643 1.00 92.44 100 CYS A N 1
ATOM 795 C CA . CYS A 1 100 ? -5.354 -1.873 -9.876 1.00 92.44 100 CYS A CA 1
ATOM 796 C C . CYS A 1 100 ? -6.422 -2.280 -8.847 1.00 92.44 100 CYS A C 1
ATOM 798 O O . CYS A 1 100 ? -6.601 -3.456 -8.529 1.00 92.44 100 CYS A O 1
ATOM 800 N N . GLN A 1 101 ? -7.138 -1.291 -8.319 1.00 90.06 101 GLN A N 1
ATOM 801 C CA . GLN A 1 101 ? -8.077 -1.498 -7.216 1.00 90.06 101 GLN A CA 1
ATOM 802 C C . GLN A 1 101 ? -9.202 -2.489 -7.566 1.00 90.06 101 GLN A C 1
ATOM 804 O O . GLN A 1 101 ? -9.684 -3.196 -6.690 1.00 90.06 101 GLN A O 1
ATOM 809 N N . GLU A 1 102 ? -9.627 -2.535 -8.831 1.00 92.25 102 GLU A N 1
ATOM 810 C CA . GLU A 1 102 ? -10.816 -3.290 -9.257 1.00 92.25 102 GLU A CA 1
ATOM 811 C C . GLU A 1 102 ? -10.543 -4.776 -9.486 1.00 92.25 102 GLU A C 1
ATOM 813 O O . GLU A 1 102 ? -11.454 -5.580 -9.328 1.00 92.25 102 GLU A O 1
ATOM 818 N N . ARG A 1 103 ? -9.303 -5.141 -9.832 1.00 93.12 103 ARG A N 1
ATOM 819 C CA . ARG A 1 103 ? -8.921 -6.522 -10.181 1.00 93.12 103 ARG A CA 1
ATOM 820 C C . ARG A 1 103 ? -7.906 -7.135 -9.223 1.00 93.12 103 ARG A C 1
ATOM 822 O O . ARG A 1 103 ? -7.365 -8.201 -9.484 1.00 93.12 103 ARG A O 1
ATOM 829 N N . ARG A 1 104 ? -7.619 -6.469 -8.104 1.00 91.81 104 ARG A N 1
ATOM 830 C CA . ARG A 1 104 ? -6.677 -6.975 -7.100 1.00 91.81 104 ARG A CA 1
ATOM 831 C C . ARG A 1 104 ? -7.125 -8.307 -6.496 1.00 91.81 104 ARG A C 1
ATOM 833 O O . ARG A 1 104 ? -6.283 -9.164 -6.261 1.00 91.81 104 ARG A O 1
ATOM 840 N N . GLU A 1 105 ? -8.425 -8.476 -6.259 1.00 90.75 105 GLU A N 1
ATOM 841 C CA . GLU A 1 105 ? -8.972 -9.715 -5.690 1.00 90.75 105 GLU A CA 1
ATOM 842 C C . GLU A 1 105 ? -8.682 -10.930 -6.591 1.00 90.75 105 GLU A C 1
ATOM 844 O O . GLU A 1 105 ? -8.350 -11.984 -6.068 1.00 90.75 105 GLU A O 1
ATOM 849 N N . GLU A 1 106 ? -8.634 -10.766 -7.923 1.00 94.56 106 GLU A N 1
ATOM 850 C CA . GLU A 1 106 ? -8.243 -11.848 -8.848 1.00 94.56 106 GLU A CA 1
ATOM 851 C C . GLU A 1 106 ? -6.817 -12.362 -8.574 1.00 94.56 106 GLU A C 1
ATOM 853 O O . GLU A 1 106 ? -6.543 -13.554 -8.692 1.00 94.56 106 GLU A O 1
ATOM 858 N N . VAL A 1 107 ? -5.894 -11.471 -8.188 1.00 94.56 107 VAL A N 1
ATOM 859 C CA . VAL A 1 107 ? -4.514 -11.852 -7.836 1.00 94.56 107 VAL A CA 1
ATOM 860 C C . VAL A 1 107 ? -4.480 -12.578 -6.496 1.00 94.56 107 VAL A C 1
ATOM 862 O O . VAL A 1 107 ? -3.707 -13.517 -6.321 1.00 94.56 107 VAL A O 1
ATOM 865 N N . ILE A 1 108 ? -5.322 -12.163 -5.549 1.00 92.44 108 ILE A N 1
ATOM 866 C CA . ILE A 1 108 ? -5.430 -12.833 -4.255 1.00 92.44 108 ILE A CA 1
ATOM 867 C C . ILE A 1 108 ? -6.007 -14.242 -4.450 1.00 92.44 108 ILE A C 1
ATOM 869 O O . ILE A 1 108 ? -5.442 -15.196 -3.916 1.00 92.44 108 ILE A O 1
ATOM 873 N N . ASP A 1 109 ? -7.051 -14.390 -5.267 1.00 93.38 109 ASP A N 1
ATOM 874 C CA . ASP A 1 109 ? -7.633 -15.686 -5.630 1.00 93.38 109 ASP A CA 1
ATOM 875 C C . ASP A 1 109 ? -6.589 -16.600 -6.292 1.00 93.38 109 ASP A C 1
ATOM 877 O O . ASP A 1 109 ? -6.434 -17.755 -5.890 1.00 93.38 109 ASP A O 1
ATOM 881 N N . TYR A 1 110 ? -5.788 -16.069 -7.226 1.00 95.81 110 TYR A N 1
ATOM 882 C CA . TYR A 1 110 ? -4.663 -16.806 -7.812 1.00 95.81 110 TYR A CA 1
ATOM 883 C C . TYR A 1 110 ? -3.682 -17.301 -6.748 1.00 95.81 110 TYR A C 1
ATOM 885 O O . TYR A 1 110 ? -3.295 -18.468 -6.758 1.00 95.81 110 TYR A O 1
ATOM 893 N N . VAL A 1 111 ? -3.281 -16.434 -5.815 1.00 94.69 111 VAL A N 1
ATOM 894 C CA . VAL A 1 111 ? -2.359 -16.800 -4.733 1.00 94.69 111 VAL A CA 1
ATOM 895 C C . VAL A 1 111 ? -2.969 -17.897 -3.855 1.00 94.69 111 VAL A C 1
ATOM 897 O O . VAL A 1 111 ? -2.275 -18.852 -3.509 1.00 94.69 111 VAL A O 1
ATOM 900 N N . GLN A 1 112 ? -4.264 -17.833 -3.543 1.00 93.50 112 GLN A N 1
ATOM 901 C CA . GLN A 1 112 ? -4.931 -18.901 -2.795 1.00 93.50 112 GLN A CA 1
ATOM 902 C C . GLN A 1 112 ? -4.924 -20.238 -3.529 1.00 93.50 112 GLN A C 1
ATOM 904 O O . GLN A 1 112 ? -4.605 -21.268 -2.933 1.00 93.50 112 GLN A O 1
ATOM 909 N N . ASP A 1 113 ? -5.263 -20.236 -4.815 1.00 94.62 113 ASP A N 1
ATOM 910 C CA . ASP A 1 113 ? -5.300 -21.458 -5.615 1.00 94.62 113 ASP A CA 1
ATOM 911 C C . ASP A 1 113 ? -3.888 -22.018 -5.853 1.00 94.62 113 ASP A C 1
ATOM 913 O O . ASP A 1 113 ? -3.690 -23.234 -5.875 1.00 94.62 113 ASP A O 1
ATOM 917 N N . ARG A 1 114 ? -2.883 -21.141 -5.979 1.00 95.56 114 ARG A N 1
ATOM 918 C CA . ARG A 1 114 ? -1.487 -21.508 -6.237 1.00 95.56 114 ARG A CA 1
ATOM 919 C C . ARG A 1 114 ? -0.773 -22.067 -5.009 1.00 95.56 114 ARG A C 1
ATOM 921 O O . ARG A 1 114 ? -0.031 -23.042 -5.149 1.00 95.56 114 ARG A O 1
ATOM 928 N N . TYR A 1 115 ? -0.955 -21.439 -3.847 1.00 94.62 115 TYR A N 1
ATOM 929 C CA . TYR A 1 115 ? -0.211 -21.746 -2.616 1.00 94.62 115 TYR A CA 1
ATOM 930 C C . TYR A 1 115 ? -1.027 -22.539 -1.582 1.00 94.62 115 TYR A C 1
ATOM 932 O O . TYR A 1 115 ? -0.446 -23.064 -0.634 1.00 94.62 115 TYR A O 1
ATOM 940 N N . GLY A 1 116 ? -2.337 -22.696 -1.790 1.00 94.19 116 GLY A N 1
ATOM 941 C CA . GLY A 1 116 ? -3.239 -23.481 -0.947 1.00 94.19 116 GLY A CA 1
ATOM 942 C C . GLY A 1 116 ? -4.191 -22.604 -0.132 1.00 94.19 116 GLY A C 1
ATOM 943 O O . GLY A 1 116 ? -3.770 -21.700 0.590 1.00 94.19 116 GLY A O 1
ATOM 944 N N . LYS A 1 117 ? -5.493 -22.905 -0.202 1.00 93.06 117 LYS A N 1
ATOM 945 C CA . LYS A 1 117 ? -6.557 -22.141 0.483 1.00 93.06 117 LYS A CA 1
ATOM 946 C C . LYS A 1 117 ? -6.445 -22.167 2.007 1.00 93.06 117 LYS A C 1
ATOM 948 O O . LYS A 1 117 ? -6.891 -21.246 2.676 1.00 93.06 117 LYS A O 1
ATOM 953 N N . ASP A 1 118 ? -5.846 -23.217 2.553 1.00 94.50 118 ASP A N 1
ATOM 954 C CA . ASP A 1 118 ? -5.551 -23.390 3.974 1.00 94.50 118 ASP A CA 1
ATOM 955 C C . ASP A 1 118 ? -4.243 -22.705 4.410 1.00 94.50 118 ASP A C 1
ATOM 957 O O . ASP A 1 118 ? -3.964 -22.625 5.607 1.00 94.50 118 ASP A O 1
ATOM 961 N N . ARG A 1 119 ? -3.442 -22.203 3.459 1.00 95.12 119 ARG A N 1
ATOM 962 C CA . ARG A 1 119 ? -2.120 -21.593 3.693 1.00 95.12 119 ARG A CA 1
ATOM 963 C C . ARG A 1 119 ? -2.088 -20.085 3.478 1.00 95.12 119 ARG A C 1
ATOM 965 O O . ARG A 1 119 ? -1.086 -19.451 3.800 1.00 95.12 119 ARG A O 1
ATOM 972 N N . VAL A 1 120 ? -3.162 -19.508 2.945 1.00 95.06 120 VAL A N 1
ATOM 973 C CA . VAL A 1 120 ? -3.253 -18.085 2.609 1.00 95.06 120 VAL A CA 1
ATOM 974 C C . VAL A 1 120 ? -4.365 -17.427 3.418 1.00 95.06 120 VAL A C 1
ATOM 976 O O . VAL A 1 120 ? -5.496 -17.906 3.440 1.00 95.06 120 VAL A O 1
ATOM 979 N N . ALA A 1 121 ? -4.057 -16.302 4.061 1.00 94.50 121 ALA A N 1
ATOM 980 C CA . ALA A 1 121 ? -5.033 -15.515 4.813 1.00 94.50 121 ALA A CA 1
ATOM 981 C C . ALA A 1 121 ? -4.773 -14.016 4.670 1.00 94.50 121 ALA A C 1
ATOM 983 O O . ALA A 1 121 ? -3.664 -13.578 4.367 1.00 94.50 121 ALA A O 1
ATOM 984 N N . GLN A 1 122 ? -5.799 -13.217 4.941 1.00 94.50 122 GLN A N 1
ATOM 985 C CA . GLN A 1 122 ? -5.641 -11.790 5.199 1.00 94.50 122 GLN A CA 1
ATOM 986 C C . GLN A 1 122 ? -5.066 -11.560 6.605 1.00 94.50 122 GLN A C 1
ATOM 988 O O . GLN A 1 122 ? -5.067 -12.444 7.461 1.00 94.50 122 GLN A O 1
ATOM 993 N N . ILE A 1 123 ? -4.589 -10.352 6.876 1.00 93.69 123 ILE A N 1
ATOM 994 C CA . ILE A 1 123 ? -4.168 -9.941 8.221 1.00 93.69 123 ILE A CA 1
ATOM 995 C C . ILE A 1 123 ? -5.338 -9.226 8.897 1.00 93.69 123 ILE A C 1
ATOM 997 O O . ILE A 1 123 ? -5.948 -8.348 8.290 1.00 93.69 123 ILE A O 1
ATOM 1001 N N . ILE A 1 124 ? -5.684 -9.563 10.143 1.00 93.94 124 ILE A N 1
ATOM 1002 C CA . ILE A 1 124 ? -6.748 -8.845 10.860 1.00 93.94 124 ILE A CA 1
ATOM 1003 C C . ILE A 1 124 ? -6.295 -7.437 11.260 1.00 93.94 124 ILE A C 1
ATOM 1005 O O . ILE A 1 124 ? -5.129 -7.163 11.556 1.00 93.94 124 ILE A O 1
ATOM 1009 N N . THR A 1 125 ? -7.261 -6.537 11.340 1.00 92.19 125 THR A N 1
ATOM 1010 C CA . THR A 1 125 ? -7.141 -5.228 11.972 1.00 92.19 125 THR A CA 1
ATOM 1011 C C . THR A 1 125 ? -8.229 -5.085 13.021 1.00 92.19 125 THR A C 1
ATOM 1013 O O . THR A 1 125 ? -9.331 -5.618 12.885 1.00 92.19 125 THR A O 1
ATOM 1016 N N . PHE A 1 126 ? -7.919 -4.356 14.086 1.00 91.50 126 PHE A N 1
ATOM 1017 C CA . PHE A 1 126 ? -8.873 -4.089 15.150 1.00 91.50 126 PHE A CA 1
ATOM 1018 C C . PHE A 1 126 ? -9.205 -2.604 15.151 1.00 91.50 126 PHE A C 1
ATOM 1020 O O . PHE A 1 126 ? -8.331 -1.762 15.359 1.00 91.50 126 PHE A O 1
ATOM 1027 N N . GLY A 1 127 ? -10.473 -2.283 14.901 1.00 90.38 127 GLY A N 1
ATOM 1028 C CA . GLY A 1 127 ? -10.972 -0.922 15.036 1.00 90.38 127 GLY A 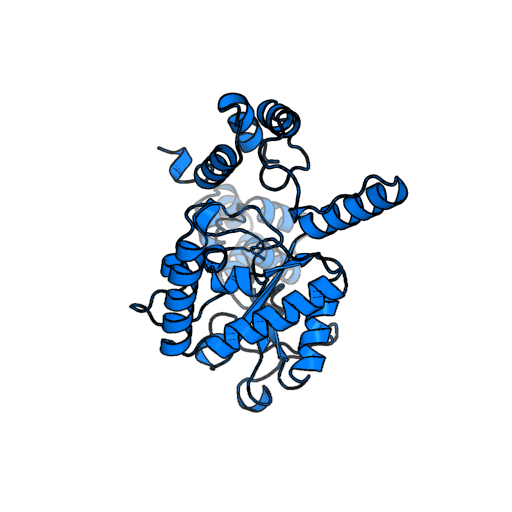CA 1
ATOM 1029 C C . GLY A 1 127 ? -11.031 -0.547 16.512 1.00 90.38 127 GLY A C 1
ATOM 1030 O O . GLY A 1 127 ? -11.634 -1.272 17.305 1.00 90.38 127 GLY A O 1
ATOM 1031 N N . THR A 1 128 ? -10.417 0.573 16.886 1.00 91.44 128 THR A N 1
ATOM 1032 C CA . THR A 1 128 ? -10.502 1.130 18.242 1.00 91.44 128 THR A CA 1
ATOM 1033 C C . THR A 1 128 ? -11.515 2.267 18.309 1.00 91.44 128 THR A C 1
ATOM 1035 O O . THR A 1 128 ? -11.825 2.927 17.310 1.00 91.44 128 THR A O 1
ATOM 1038 N N . LEU A 1 129 ? -12.049 2.510 19.502 1.00 92.56 129 LEU A N 1
ATOM 1039 C CA . LEU A 1 129 ? -12.916 3.648 19.783 1.00 92.56 129 LEU A CA 1
ATOM 1040 C C . LEU A 1 129 ? -12.106 4.951 19.800 1.00 92.56 129 LEU A C 1
ATOM 1042 O O . LEU A 1 129 ? -11.525 5.326 20.811 1.00 92.56 129 LEU A O 1
ATOM 1046 N N . GLN A 1 130 ? -12.072 5.640 18.659 1.00 92.31 130 GLN A N 1
ATOM 1047 C CA . GLN A 1 130 ? -11.475 6.975 18.518 1.00 92.31 130 GLN A CA 1
ATOM 1048 C C . GLN A 1 130 ? -12.349 8.050 19.185 1.00 92.31 130 GLN A C 1
ATOM 1050 O O . GLN A 1 130 ? -13.572 7.894 19.209 1.00 92.31 130 GLN A O 1
ATOM 1055 N N . ALA A 1 131 ? -11.768 9.178 19.615 1.00 93.62 131 ALA A N 1
ATOM 1056 C CA . ALA A 1 131 ? -12.445 10.269 20.336 1.00 93.62 131 ALA A CA 1
ATOM 1057 C C . ALA A 1 131 ? -13.855 10.619 19.807 1.00 93.62 131 ALA A C 1
ATOM 1059 O O . ALA A 1 131 ? -14.849 10.598 20.530 1.00 93.62 131 ALA A O 1
ATOM 1060 N N . ARG A 1 132 ? -13.995 10.882 18.502 1.00 93.75 132 ARG A N 1
ATOM 1061 C CA . ARG A 1 132 ? -15.303 11.210 17.897 1.00 93.75 132 ARG A CA 1
ATOM 1062 C C . ARG A 1 132 ? -16.258 10.017 17.788 1.00 93.75 132 ARG A C 1
ATOM 1064 O O . ARG A 1 132 ? -17.465 10.218 17.693 1.00 93.75 132 ARG A O 1
ATOM 1071 N N . ALA A 1 133 ? -15.745 8.793 17.701 1.00 93.38 133 ALA A N 1
ATOM 1072 C CA . ALA A 1 133 ? -16.566 7.587 17.636 1.00 93.38 133 ALA A CA 1
ATOM 1073 C C . ALA A 1 133 ? -17.109 7.230 19.025 1.00 93.38 133 ALA A C 1
ATOM 1075 O O . ALA A 1 133 ? -18.308 6.984 19.154 1.00 93.38 133 ALA A O 1
ATOM 1076 N N . VAL A 1 134 ? -16.260 7.300 20.057 1.00 95.44 134 VAL A N 1
ATOM 1077 C CA . VAL A 1 134 ? -16.656 7.012 21.440 1.00 95.44 134 VAL A CA 1
ATOM 1078 C C . VAL A 1 134 ? -17.713 7.997 21.941 1.00 95.44 134 VAL A C 1
ATOM 1080 O O . VAL A 1 134 ? -18.715 7.565 22.502 1.00 95.44 134 VAL A O 1
ATOM 1083 N N . LEU A 1 135 ? -17.595 9.292 21.615 1.00 95.88 135 LEU A N 1
ATOM 1084 C CA . LEU A 1 135 ? -18.624 10.289 21.944 1.00 95.88 135 LEU A CA 1
ATOM 1085 C C . LEU A 1 135 ? -19.988 9.954 21.330 1.00 95.88 135 LEU A C 1
ATOM 1087 O O . LEU A 1 135 ? -21.019 10.115 21.979 1.00 95.88 135 LEU A O 1
ATOM 1091 N N . ARG A 1 136 ? -20.009 9.469 20.083 1.00 96.00 136 ARG A N 1
ATOM 1092 C CA . ARG A 1 136 ? -21.262 9.075 19.423 1.00 96.00 136 ARG A CA 1
ATOM 1093 C C . ARG A 1 136 ? -21.877 7.836 20.043 1.00 96.00 136 ARG A C 1
ATOM 1095 O O . ARG A 1 136 ? -23.089 7.798 20.246 1.00 96.00 136 ARG A O 1
ATOM 1102 N N . ASP A 1 137 ? -21.058 6.833 20.329 1.00 95.25 137 ASP A N 1
ATOM 1103 C CA . ASP A 1 137 ? -21.541 5.577 20.890 1.00 95.25 137 ASP A CA 1
ATOM 1104 C C . ASP A 1 137 ? -22.056 5.760 22.320 1.00 95.25 137 ASP A C 1
ATOM 1106 O O . ASP A 1 137 ? -23.178 5.340 22.604 1.00 95.25 137 ASP A O 1
ATOM 1110 N N . VAL A 1 138 ? -21.310 6.460 23.179 1.00 96.56 138 VAL A N 1
ATOM 1111 C CA . VAL A 1 138 ? -21.743 6.755 24.552 1.00 96.56 138 VAL A CA 1
ATOM 1112 C C . VAL A 1 138 ? -22.960 7.679 24.550 1.00 96.56 138 VAL A C 1
ATOM 1114 O O . VAL A 1 138 ? -23.939 7.391 25.232 1.00 96.56 138 VAL A O 1
ATOM 1117 N N . GLY A 1 139 ? -22.970 8.734 23.726 1.00 96.81 139 GLY A N 1
ATOM 1118 C CA . GLY A 1 139 ? -24.111 9.652 23.638 1.00 96.81 139 GLY A CA 1
ATOM 1119 C C . GLY A 1 139 ? -25.404 8.949 23.217 1.00 96.81 139 GLY A C 1
ATOM 1120 O O . GLY A 1 139 ? -26.473 9.242 23.749 1.00 96.81 139 GLY A O 1
ATOM 1121 N N . ARG A 1 140 ? -25.303 7.962 22.318 1.00 96.19 140 ARG A N 1
ATOM 1122 C CA . ARG A 1 140 ? -26.428 7.108 21.921 1.00 96.19 140 ARG A CA 1
ATOM 1123 C C . ARG A 1 140 ? -26.928 6.228 23.070 1.00 96.19 140 ARG A C 1
ATOM 1125 O O . ARG A 1 140 ? -28.138 6.096 23.225 1.00 96.19 140 ARG A O 1
ATOM 1132 N N . VAL A 1 141 ? -26.033 5.642 23.868 1.00 96.25 141 VAL A N 1
ATOM 1133 C CA . VAL A 1 141 ? -26.405 4.822 25.040 1.00 96.25 141 VAL A CA 1
ATOM 1134 C C . VAL A 1 141 ? -27.063 5.675 26.126 1.00 96.25 141 VAL A C 1
ATOM 1136 O O . VAL A 1 141 ? -28.071 5.265 26.692 1.00 96.25 141 VAL A O 1
ATOM 1139 N N . LEU A 1 142 ? -26.558 6.890 26.348 1.00 95.56 142 LEU A N 1
ATOM 1140 C CA . LEU A 1 142 ? -27.142 7.877 27.263 1.00 95.56 142 LEU A CA 1
ATOM 1141 C C . LEU A 1 142 ? -28.426 8.532 26.722 1.00 95.56 142 LEU A C 1
ATOM 1143 O O . LEU A 1 142 ? -28.972 9.422 27.369 1.00 95.56 142 LEU A O 1
ATOM 1147 N N . GLN A 1 143 ? -28.904 8.116 25.542 1.00 95.81 143 GLN A N 1
ATOM 1148 C CA . GLN A 1 143 ? -30.106 8.641 24.882 1.00 95.81 143 GLN A CA 1
ATOM 1149 C C . GLN A 1 143 ? -30.083 10.166 24.682 1.00 95.81 143 GLN A C 1
ATOM 1151 O O . GLN A 1 143 ? -31.122 10.828 24.661 1.00 95.81 143 GLN A O 1
ATOM 1156 N N . MET A 1 144 ? -28.891 10.738 24.503 1.00 96.06 144 MET A N 1
ATOM 1157 C CA . MET A 1 144 ? -28.739 12.160 24.227 1.00 96.06 144 MET A CA 1
ATOM 1158 C C . MET A 1 144 ? -29.228 12.492 22.808 1.00 96.06 144 MET A C 1
ATOM 1160 O O . MET A 1 144 ? -29.040 11.693 21.882 1.00 96.06 144 MET A O 1
ATOM 1164 N N . PRO A 1 145 ? -29.802 13.688 22.580 1.00 96.12 145 PRO A N 1
ATOM 1165 C CA . PRO A 1 145 ? -30.194 14.117 21.243 1.00 96.12 145 PRO A CA 1
ATOM 1166 C C . PRO A 1 145 ? -29.012 14.094 20.260 1.00 96.12 145 PRO A C 1
ATOM 1168 O O . PRO A 1 145 ? -27.964 14.687 20.525 1.00 96.12 145 PRO A O 1
ATOM 1171 N N . LEU A 1 146 ? -29.195 13.486 19.081 1.00 93.25 146 LEU A N 1
ATOM 1172 C CA . LEU A 1 146 ? -28.135 13.331 18.069 1.00 93.25 146 LEU A CA 1
ATOM 1173 C C . LEU A 1 146 ? -27.459 14.665 17.712 1.00 93.25 146 LEU A C 1
ATOM 1175 O O . LEU A 1 146 ? -26.235 14.750 17.648 1.00 93.25 146 LEU A O 1
ATOM 1179 N N . GLY A 1 147 ? -28.249 15.733 17.559 1.00 95.81 147 GLY A N 1
ATOM 1180 C CA . GLY A 1 147 ? -27.728 17.067 17.256 1.00 95.81 147 GLY A CA 1
ATOM 1181 C C . GLY A 1 147 ? -26.828 17.640 18.357 1.00 95.81 147 GLY A C 1
ATOM 1182 O O . GLY A 1 147 ? -25.909 18.403 18.063 1.00 95.81 147 GLY A O 1
ATOM 1183 N N . GLN A 1 148 ? -27.041 17.266 19.620 1.00 94.44 148 GLN A N 1
ATOM 1184 C CA . GLN A 1 148 ? -26.156 17.658 20.715 1.00 94.44 148 GLN A CA 1
ATOM 1185 C C . GLN A 1 148 ? -24.823 16.911 20.630 1.00 94.44 148 GLN A C 1
ATOM 1187 O O . GLN A 1 148 ? -23.767 17.543 20.654 1.00 94.44 148 GLN A O 1
ATOM 1192 N N . VAL A 1 149 ? -24.872 15.591 20.450 1.00 95.88 149 VAL A N 1
ATOM 1193 C CA . VAL A 1 149 ? -23.681 14.737 20.341 1.00 95.88 149 VAL A CA 1
ATOM 1194 C C . VAL A 1 149 ? -22.826 15.124 19.131 1.00 95.88 149 VAL A C 1
ATOM 1196 O O . VAL A 1 149 ? -21.605 15.231 19.240 1.00 95.88 149 VAL A O 1
ATOM 1199 N N . ASP A 1 150 ? -23.448 15.426 17.991 1.00 94.94 150 ASP A N 1
ATOM 1200 C CA . ASP A 1 150 ? -22.733 15.876 16.795 1.00 94.94 150 ASP A CA 1
ATOM 1201 C C . ASP A 1 150 ? -22.060 17.241 16.980 1.00 94.94 150 ASP A C 1
ATOM 1203 O O . ASP A 1 150 ? -20.973 17.462 16.436 1.00 94.94 150 ASP A O 1
ATOM 1207 N N . ARG A 1 151 ? -22.657 18.158 17.758 1.00 94.75 151 ARG A N 1
ATOM 1208 C CA . ARG A 1 151 ? -22.001 19.428 18.117 1.00 94.75 151 ARG A CA 1
ATOM 1209 C C . ARG A 1 151 ? -20.738 19.179 18.938 1.00 94.75 151 ARG A C 1
ATOM 1211 O O . ARG A 1 151 ? -19.699 19.730 18.586 1.00 94.75 151 ARG A O 1
ATOM 1218 N N . LEU A 1 152 ? -20.802 18.309 19.946 1.00 94.69 152 LEU A N 1
ATOM 1219 C CA . LEU A 1 152 ? -19.637 17.929 20.758 1.00 94.69 152 LEU A CA 1
ATOM 1220 C C . LEU A 1 152 ? -18.553 17.246 19.907 1.00 94.69 152 LEU A C 1
ATOM 1222 O O . LEU A 1 152 ? -17.380 17.595 19.986 1.00 94.69 152 LEU A O 1
ATOM 1226 N N . CYS A 1 153 ? -18.935 16.343 19.001 1.00 94.38 153 CYS A N 1
ATOM 1227 C CA . CYS A 1 153 ? -17.985 15.681 18.103 1.00 94.38 153 CYS A CA 1
ATOM 1228 C C . CYS A 1 153 ? -17.257 16.663 17.173 1.00 94.38 153 CYS A C 1
ATOM 1230 O O . CYS A 1 153 ? -16.089 16.452 16.850 1.00 94.38 153 CYS A O 1
ATOM 1232 N N . LYS A 1 154 ? -17.931 17.727 16.717 1.00 93.44 154 LYS A N 1
ATOM 1233 C CA . LYS A 1 154 ? -17.321 18.761 15.863 1.00 93.44 154 LYS A CA 1
ATOM 1234 C C . LYS A 1 154 ? -16.301 19.624 16.607 1.00 93.44 154 LYS A C 1
ATOM 1236 O O . LYS A 1 154 ? -15.428 20.179 15.948 1.00 93.44 154 LYS A O 1
ATOM 1241 N N . MET A 1 155 ? -16.398 19.714 17.934 1.00 93.06 155 MET A N 1
ATOM 1242 C CA . MET A 1 155 ? -15.432 20.422 18.780 1.00 93.06 155 MET A CA 1
ATOM 1243 C C . MET A 1 155 ? -14.114 19.649 18.933 1.00 93.06 155 MET A C 1
ATOM 1245 O O . MET A 1 155 ? -13.068 20.260 19.103 1.00 93.06 155 MET A O 1
ATOM 1249 N N . VAL A 1 156 ? -14.13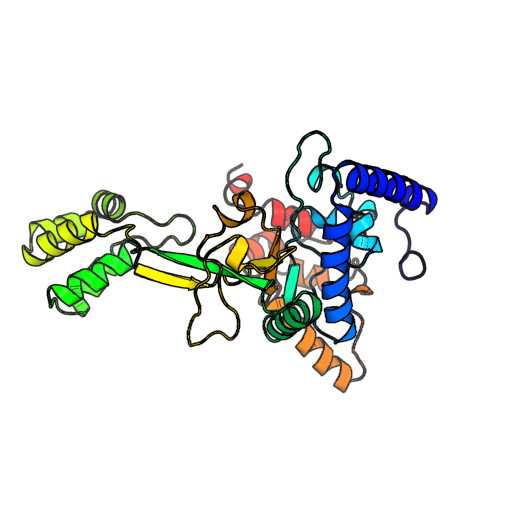5 18.318 18.808 1.00 91.88 156 VAL A N 1
ATOM 1250 C CA . VAL A 1 156 ? -12.909 17.503 18.795 1.00 91.88 156 VAL A CA 1
ATOM 1251 C C . VAL A 1 156 ? -12.152 17.742 17.483 1.00 91.88 156 VAL A C 1
ATOM 1253 O O . VAL A 1 156 ? -12.734 17.483 16.423 1.00 91.88 156 VAL A O 1
ATOM 1256 N N . PRO A 1 157 ? -10.882 18.187 17.497 1.00 87.00 157 PRO A N 1
ATOM 1257 C CA . PRO A 1 157 ? -10.096 18.378 16.281 1.00 87.00 157 PRO A CA 1
ATOM 1258 C C . PRO A 1 157 ? -10.022 17.107 15.427 1.00 87.00 157 PRO A C 1
ATOM 1260 O O . PRO A 1 157 ? -9.889 15.999 15.941 1.00 87.00 157 PRO A O 1
ATOM 1263 N N . ASN A 1 158 ? -10.112 17.260 14.104 1.00 79.81 158 ASN A N 1
ATOM 1264 C CA . ASN A 1 158 ? -9.991 16.145 13.166 1.00 79.81 158 ASN A CA 1
ATOM 1265 C C . ASN A 1 158 ? -8.736 16.308 12.329 1.00 79.81 158 ASN A C 1
ATOM 1267 O O . ASN A 1 158 ? -8.780 16.918 11.262 1.00 79.81 158 ASN A O 1
ATOM 1271 N N . ASN A 1 159 ? -7.635 15.759 12.820 1.00 77.62 159 ASN A N 1
ATOM 1272 C CA . ASN A 1 159 ? -6.416 15.639 12.048 1.00 77.62 159 ASN A CA 1
ATOM 1273 C C . ASN A 1 159 ? -6.147 14.151 11.777 1.00 77.62 159 ASN A C 1
ATOM 1275 O O . ASN A 1 159 ? -5.667 13.456 12.668 1.00 77.62 159 ASN A O 1
ATOM 1279 N N . PRO A 1 160 ? -6.442 13.642 10.567 1.00 69.44 160 PRO A N 1
ATOM 1280 C CA . PRO A 1 160 ? -6.181 12.245 10.223 1.00 69.44 160 PRO A CA 1
ATOM 1281 C C . PRO A 1 160 ? -4.702 11.845 10.330 1.00 69.44 160 PRO A C 1
ATOM 1283 O O . PRO A 1 160 ? -4.415 10.672 10.540 1.00 69.44 160 PRO A O 1
ATOM 1286 N N . ALA A 1 161 ? -3.773 12.798 10.189 1.00 69.62 161 ALA A N 1
ATOM 1287 C CA . ALA A 1 161 ? -2.335 12.541 10.283 1.00 69.62 161 ALA A CA 1
ATOM 1288 C C . ALA A 1 161 ? -1.829 12.484 11.734 1.00 69.62 161 ALA A C 1
ATOM 1290 O O . ALA A 1 161 ? -0.808 11.859 12.004 1.00 69.62 161 ALA A O 1
ATOM 1291 N N . ALA A 1 162 ? -2.539 13.127 12.660 1.00 74.69 162 ALA A N 1
ATOM 1292 C CA . ALA A 1 162 ? -2.232 13.132 14.085 1.00 74.69 162 ALA A CA 1
ATOM 1293 C C . ALA A 1 162 ? -3.555 13.140 14.870 1.00 74.69 162 ALA A C 1
ATOM 1295 O O . ALA A 1 162 ? -4.022 14.212 15.271 1.00 74.69 162 ALA A O 1
ATOM 1296 N N . PRO A 1 163 ? -4.213 11.974 15.015 1.00 79.44 163 PRO A N 1
ATOM 1297 C CA . PRO A 1 163 ? -5.480 11.888 15.724 1.00 79.44 163 PRO A CA 1
ATOM 1298 C C . PRO A 1 163 ? -5.294 12.338 17.174 1.00 79.44 163 PRO A C 1
ATOM 1300 O O . PRO A 1 163 ? -4.377 11.901 17.866 1.00 79.44 163 PRO A O 1
ATOM 1303 N N . VAL A 1 164 ? -6.168 13.240 17.609 1.00 86.75 164 VAL A N 1
ATOM 1304 C CA . VAL A 1 164 ? -6.142 13.832 18.947 1.00 86.75 164 VAL A CA 1
ATOM 1305 C C . VAL A 1 164 ? -6.987 12.964 19.873 1.00 86.75 164 VAL A C 1
ATOM 1307 O O . VAL A 1 164 ? -8.114 12.610 19.514 1.00 86.75 164 VAL A O 1
ATOM 1310 N N . THR A 1 165 ? -6.457 12.626 21.049 1.00 92.31 165 THR A N 1
ATOM 1311 C CA . THR A 1 165 ? -7.225 11.883 22.060 1.00 92.31 165 THR A CA 1
ATOM 1312 C C . THR A 1 165 ? -8.323 12.759 22.652 1.00 92.31 165 THR A C 1
ATOM 1314 O O . THR A 1 165 ? -8.246 13.991 22.617 1.00 92.31 165 THR A O 1
ATOM 1317 N N . LEU A 1 166 ? -9.360 12.156 23.229 1.00 93.12 166 LEU A N 1
ATOM 1318 C CA . LEU A 1 166 ? -10.438 12.915 23.856 1.00 93.12 166 LEU A CA 1
ATOM 1319 C C . LEU A 1 166 ? -9.915 13.779 25.011 1.00 93.12 166 LEU A C 1
ATOM 1321 O O . LEU A 1 166 ? -10.323 14.933 25.138 1.00 93.12 166 LEU A O 1
ATOM 1325 N N . ALA A 1 167 ? -8.967 13.262 25.799 1.00 93.12 167 ALA A N 1
ATOM 1326 C CA . ALA A 1 167 ? -8.323 14.015 26.875 1.00 93.12 167 ALA A CA 1
ATOM 1327 C C . ALA A 1 167 ? -7.640 15.291 26.351 1.00 93.12 167 ALA A C 1
ATOM 1329 O O . ALA A 1 167 ? -7.906 16.388 26.843 1.00 93.12 167 ALA A O 1
ATOM 1330 N N . GLN A 1 168 ? -6.844 15.169 25.285 1.00 92.69 168 GLN A N 1
ATOM 1331 C CA . GLN A 1 168 ? -6.194 16.313 24.638 1.00 92.69 168 GLN A CA 1
ATOM 1332 C C . GLN A 1 168 ? -7.213 17.281 24.030 1.00 92.69 168 GLN A C 1
ATOM 1334 O O . GLN A 1 168 ? -7.057 18.495 24.132 1.00 92.69 168 GLN A O 1
ATOM 1339 N N . ALA A 1 169 ? -8.278 16.769 23.410 1.00 92.50 169 ALA A N 1
ATOM 1340 C CA . ALA A 1 169 ? -9.323 17.606 22.832 1.00 92.50 169 ALA A CA 1
ATOM 1341 C C . ALA A 1 169 ? -10.023 18.459 23.899 1.00 92.50 169 ALA A C 1
ATOM 1343 O O . ALA A 1 169 ? -10.260 19.642 23.667 1.00 92.50 169 ALA A O 1
ATOM 1344 N N . ILE A 1 170 ? -10.304 17.890 25.076 1.00 91.81 170 ILE A N 1
ATOM 1345 C CA . ILE A 1 170 ? -10.865 18.628 26.216 1.00 91.81 170 ILE A CA 1
ATOM 1346 C C . ILE A 1 170 ? -9.892 19.717 26.681 1.00 91.81 170 ILE A C 1
ATOM 1348 O O . ILE A 1 170 ? -10.317 20.823 27.007 1.00 91.81 170 ILE A O 1
ATOM 1352 N N . GLU A 1 171 ? -8.588 19.439 26.717 1.00 91.88 171 GLU A N 1
ATOM 1353 C CA . GLU A 1 171 ? -7.588 20.433 27.109 1.00 91.88 171 GLU A CA 1
ATOM 1354 C C . GLU A 1 171 ? -7.501 21.605 26.126 1.00 91.88 171 GLU A C 1
ATOM 1356 O O . GLU A 1 171 ? -7.503 22.758 26.569 1.00 91.88 171 GLU A O 1
ATOM 1361 N N . LEU A 1 172 ? -7.476 21.298 24.827 1.00 90.56 172 LEU A N 1
ATOM 1362 C CA . LEU A 1 172 ? -7.275 22.245 23.729 1.00 90.56 172 LEU A CA 1
ATOM 1363 C C . LEU A 1 172 ? -8.504 23.104 23.412 1.00 90.56 172 LEU A C 1
ATOM 1365 O O . LEU A 1 172 ? -8.343 24.230 22.949 1.00 90.56 172 LEU A O 1
ATOM 1369 N N . GLU A 1 173 ? -9.717 22.591 23.622 1.00 92.50 173 GLU A N 1
ATOM 1370 C CA . GLU A 1 173 ? -10.962 23.251 23.220 1.00 92.50 173 GLU A CA 1
ATOM 1371 C C . GLU A 1 173 ? -11.775 23.714 24.445 1.00 92.50 173 GLU A C 1
ATOM 1373 O O . GLU A 1 173 ? -12.476 22.908 25.067 1.00 92.50 173 GLU A O 1
ATOM 1378 N N . PRO A 1 174 ? -11.744 25.019 24.791 1.00 92.94 174 PRO A N 1
ATOM 1379 C CA . PRO A 1 174 ? -12.468 25.562 25.942 1.00 92.94 174 PRO A CA 1
ATOM 1380 C C . PRO A 1 174 ? -13.969 25.263 25.920 1.00 92.94 174 PRO A C 1
ATOM 1382 O O . PRO A 1 174 ? -14.552 24.991 26.968 1.00 92.94 174 PRO A O 1
ATOM 1385 N N . ARG A 1 175 ? -14.592 25.212 24.734 1.00 92.88 175 ARG A N 1
ATOM 1386 C CA . ARG A 1 175 ? -16.034 24.946 24.601 1.00 92.88 175 ARG A CA 1
ATOM 1387 C C . ARG A 1 175 ? -16.433 23.551 25.085 1.00 92.88 175 ARG A C 1
ATOM 1389 O O . ARG A 1 175 ? -17.555 23.374 25.551 1.00 92.88 175 ARG A O 1
ATOM 1396 N N . LEU A 1 176 ? -15.534 22.562 25.004 1.00 92.56 176 LEU A N 1
ATOM 1397 C CA . LEU A 1 176 ? -15.788 21.227 25.560 1.00 92.56 176 LEU A CA 1
ATOM 1398 C C . LEU A 1 176 ? -15.798 21.253 27.091 1.00 92.56 176 LEU A C 1
ATOM 1400 O O . LEU A 1 176 ? -16.642 20.597 27.701 1.00 92.56 176 LEU A O 1
ATOM 1404 N N . LYS A 1 177 ? -14.904 22.034 27.709 1.00 93.06 177 LYS A N 1
ATOM 1405 C CA . LYS A 1 177 ? -14.874 22.230 29.167 1.00 93.06 177 LYS A CA 1
ATOM 1406 C C . LYS A 1 177 ? -16.126 22.959 29.646 1.00 93.06 177 LYS A C 1
ATOM 1408 O O . LYS A 1 177 ? -16.773 22.501 30.579 1.00 93.06 177 LYS A O 1
ATOM 1413 N N . GLU A 1 178 ? -16.517 24.028 28.959 1.00 94.12 178 GLU A N 1
ATOM 1414 C CA . GLU A 1 178 ? -17.742 24.770 29.272 1.00 94.12 178 GLU A CA 1
ATOM 1415 C C . GLU A 1 178 ? -18.988 23.879 29.176 1.00 94.12 178 GLU A C 1
ATOM 1417 O O . GLU A 1 178 ? -19.801 23.865 30.097 1.00 94.12 178 GLU A O 1
ATOM 1422 N N . ALA A 1 179 ? -19.116 23.075 28.113 1.00 93.12 179 ALA A N 1
ATOM 1423 C CA . ALA A 1 179 ? -20.239 22.150 27.954 1.00 93.12 179 ALA A CA 1
ATOM 1424 C C . ALA A 1 179 ? -20.270 21.068 29.051 1.00 93.12 179 ALA A C 1
ATOM 1426 O O . ALA A 1 179 ? -21.339 20.749 29.571 1.00 93.12 179 ALA A O 1
ATOM 1427 N N . ARG A 1 180 ? -19.102 20.534 29.436 1.00 94.06 180 ARG A N 1
ATOM 1428 C CA . ARG A 1 180 ? -18.950 19.592 30.560 1.00 94.06 180 ARG A CA 1
ATOM 1429 C C . ARG A 1 180 ? -19.401 20.200 31.888 1.00 94.06 180 ARG A C 1
ATOM 1431 O O . ARG A 1 180 ? -19.995 19.514 32.720 1.00 94.06 180 ARG A O 1
ATOM 1438 N N . ASP A 1 181 ? -19.069 21.466 32.114 1.00 93.69 181 ASP A N 1
ATOM 1439 C CA . ASP A 1 181 ? -19.306 22.129 33.394 1.00 93.69 181 ASP A CA 1
ATOM 1440 C C . ASP A 1 181 ? -20.747 22.651 33.503 1.00 93.69 181 ASP A C 1
ATOM 1442 O O . ASP A 1 181 ? -21.314 22.631 34.596 1.00 93.69 181 ASP A O 1
ATOM 1446 N N . ALA A 1 182 ? -21.359 23.035 32.378 1.00 94.56 182 ALA A N 1
ATOM 1447 C CA . ALA A 1 182 ? -22.733 23.524 32.307 1.00 94.56 182 ALA A CA 1
ATOM 1448 C C . ALA A 1 182 ? -23.792 22.409 32.341 1.00 94.56 182 ALA A C 1
ATOM 1450 O O . ALA A 1 182 ? -24.856 22.595 32.932 1.00 94.56 182 ALA A O 1
ATOM 1451 N N . GLU A 1 183 ? -23.532 21.260 31.708 1.00 94.19 183 GLU A N 1
ATOM 1452 C CA . GLU A 1 183 ? -24.538 20.213 31.508 1.00 94.19 183 GLU A CA 1
ATOM 1453 C C . GLU A 1 183 ? -24.123 18.878 32.159 1.00 94.19 183 GLU A C 1
ATOM 1455 O O . GLU A 1 183 ? -23.196 18.218 31.679 1.00 94.19 183 GLU A O 1
ATOM 1460 N N . PRO A 1 184 ? -24.843 18.395 33.196 1.00 94.06 184 PRO A N 1
ATOM 1461 C CA . PRO A 1 184 ? -24.518 17.129 33.862 1.00 94.06 184 PRO A CA 1
ATOM 1462 C C . PRO A 1 184 ? -24.485 15.920 32.917 1.00 94.06 184 PRO A C 1
ATOM 1464 O O . PRO A 1 184 ? -23.620 15.061 33.046 1.00 94.06 184 PRO A O 1
ATOM 1467 N N . ALA A 1 185 ? -25.379 15.877 31.922 1.00 93.25 185 ALA A N 1
ATOM 1468 C CA . ALA A 1 185 ? -25.404 14.801 30.930 1.00 93.25 185 ALA A CA 1
ATOM 1469 C C . ALA A 1 185 ? -24.136 14.778 30.056 1.00 93.25 185 ALA A C 1
ATOM 1471 O O . ALA A 1 185 ? -23.617 13.707 29.744 1.00 93.25 185 ALA A O 1
ATOM 1472 N N . VAL A 1 186 ? -23.603 15.953 29.695 1.00 95.38 186 VAL A N 1
ATOM 1473 C CA . VAL A 1 186 ? -22.353 16.072 28.928 1.00 95.38 186 VAL A CA 1
ATOM 1474 C C . VAL A 1 186 ? -21.158 15.669 29.786 1.00 95.38 186 VAL A C 1
ATOM 1476 O O . VAL A 1 186 ? -20.240 15.025 29.283 1.00 95.38 186 VAL A O 1
ATOM 1479 N N . ARG A 1 187 ? -21.177 15.985 31.085 1.00 96.31 187 ARG A N 1
ATOM 1480 C CA . ARG A 1 187 ? -20.155 15.506 32.021 1.00 96.31 187 ARG A CA 1
ATOM 1481 C C . ARG A 1 187 ? -20.078 13.983 32.044 1.00 96.31 187 ARG A C 1
ATOM 1483 O O . ARG A 1 187 ? -19.012 13.442 31.769 1.00 96.31 187 ARG A O 1
ATOM 1490 N N . THR A 1 188 ? -21.206 13.313 32.283 1.00 96.38 188 THR A N 1
ATOM 1491 C CA . THR A 1 188 ? -21.270 11.845 32.295 1.00 96.38 188 THR A CA 1
ATOM 1492 C C . THR A 1 188 ? -20.827 11.256 30.956 1.00 96.38 188 THR A C 1
ATOM 1494 O O . THR A 1 188 ? -20.046 10.310 30.934 1.00 96.38 188 THR A O 1
ATOM 1497 N N . LEU A 1 189 ? -21.255 11.852 29.835 1.00 97.06 189 LEU A N 1
ATOM 1498 C CA . LEU A 1 189 ? -20.801 11.459 28.500 1.00 97.06 189 LEU A CA 1
ATOM 1499 C C . LEU A 1 189 ? -19.272 11.482 28.381 1.00 97.06 189 LEU A C 1
ATOM 1501 O O . LEU A 1 189 ? -18.694 10.507 27.912 1.00 97.06 189 LEU A O 1
ATOM 1505 N N . LEU A 1 190 ? -18.625 12.586 28.763 1.00 96.38 190 LEU A N 1
ATOM 1506 C CA . LEU A 1 190 ? -17.176 12.739 28.619 1.00 96.38 190 LEU A CA 1
ATOM 1507 C C . LEU A 1 190 ? -16.402 11.819 29.564 1.00 96.38 190 LEU A C 1
ATOM 1509 O O . LEU A 1 190 ? -15.429 11.215 29.130 1.00 96.38 190 LEU A O 1
ATOM 1513 N N . GLU A 1 191 ? -16.839 11.682 30.815 1.00 96.44 191 GLU A N 1
ATOM 1514 C CA . GLU A 1 191 ? -16.211 10.787 31.796 1.00 96.44 191 GLU A CA 1
ATOM 1515 C C . GLU A 1 191 ? -16.258 9.330 31.319 1.00 96.44 191 GLU A C 1
ATOM 1517 O O . GLU A 1 191 ? -15.221 8.679 31.220 1.00 96.44 191 GLU A O 1
ATOM 1522 N N . THR A 1 192 ? -17.431 8.846 30.900 1.00 96.75 192 THR A N 1
ATOM 1523 C CA . THR A 1 192 ? -17.564 7.493 30.342 1.00 96.75 192 THR A CA 1
ATOM 1524 C C . THR A 1 192 ? -16.793 7.338 29.028 1.00 96.75 192 THR A C 1
ATOM 1526 O O . THR A 1 192 ? -16.179 6.303 28.782 1.00 96.75 192 THR A O 1
ATOM 1529 N N . ALA A 1 193 ? -16.795 8.354 28.163 1.00 96.56 193 ALA A N 1
ATOM 1530 C CA . ALA A 1 193 ? -16.069 8.291 26.899 1.00 96.56 193 ALA A CA 1
ATOM 1531 C C . ALA A 1 193 ? -14.545 8.233 27.090 1.00 96.56 193 ALA A C 1
ATOM 1533 O O . ALA A 1 193 ? -13.878 7.558 26.312 1.00 96.56 193 ALA A O 1
ATOM 1534 N N . LEU A 1 194 ? -14.004 8.893 28.119 1.00 96.38 194 LEU A N 1
ATOM 1535 C CA . LEU A 1 194 ? -12.583 8.827 28.472 1.00 96.38 194 LEU A CA 1
ATOM 1536 C C . LEU A 1 194 ? -12.167 7.427 28.941 1.00 96.38 194 LEU A C 1
ATOM 1538 O O . LEU A 1 194 ? -11.068 6.989 28.617 1.00 96.38 194 LEU A O 1
ATOM 1542 N N . GLU A 1 195 ? -13.037 6.709 29.654 1.00 96.12 195 GLU A N 1
ATOM 1543 C CA . GLU A 1 195 ? -12.769 5.327 30.081 1.00 96.12 195 GLU A CA 1
ATOM 1544 C C . GLU A 1 195 ? -12.824 4.319 28.922 1.00 96.12 195 GLU A C 1
ATOM 1546 O O . GLU A 1 195 ? -12.155 3.286 28.958 1.00 96.12 195 GLU A O 1
ATOM 1551 N N . LEU A 1 196 ? -13.624 4.606 27.890 1.00 96.31 196 LEU A N 1
ATOM 1552 C CA . LEU A 1 196 ? -13.842 3.704 26.755 1.00 96.31 196 LEU A CA 1
ATOM 1553 C C . LEU A 1 196 ? -12.957 4.006 25.537 1.00 96.31 196 LEU A C 1
ATOM 1555 O O . LEU A 1 196 ? -12.854 3.169 24.634 1.00 96.31 196 LEU A O 1
ATOM 1559 N N . GLU A 1 197 ? -12.345 5.190 25.466 1.00 94.81 197 GLU A N 1
ATOM 1560 C CA . GLU A 1 197 ? -11.449 5.561 24.372 1.00 94.81 197 GLU A CA 1
ATOM 1561 C C . GLU A 1 197 ? -10.290 4.558 24.248 1.00 94.81 197 GLU A C 1
ATOM 1563 O O . GLU A 1 197 ? -9.675 4.139 25.224 1.00 94.81 197 GLU A O 1
ATOM 1568 N N . GLY A 1 198 ? -9.987 4.154 23.013 1.00 91.69 198 GLY A N 1
ATOM 1569 C CA . GLY A 1 198 ? -8.890 3.231 22.719 1.00 91.69 198 GLY A CA 1
ATOM 1570 C C . GLY A 1 198 ? -9.230 1.748 22.878 1.00 91.69 198 GLY A C 1
ATOM 1571 O O . GLY A 1 198 ? -8.487 0.914 22.357 1.00 91.69 198 GLY A O 1
ATOM 1572 N N . LEU A 1 199 ? -10.365 1.395 23.491 1.00 94.44 199 LEU A N 1
ATOM 1573 C CA . LEU A 1 199 ? -10.820 0.004 23.536 1.00 94.44 199 LEU A CA 1
ATOM 1574 C C . LEU A 1 199 ? -11.153 -0.522 22.131 1.00 94.44 199 LEU A C 1
ATOM 1576 O O . LEU A 1 199 ? -11.598 0.220 21.246 1.00 94.44 199 LEU A O 1
ATOM 1580 N N . TYR A 1 200 ? -10.945 -1.824 21.927 1.00 92.75 200 TYR A N 1
ATOM 1581 C CA . TYR A 1 200 ? -11.287 -2.499 20.676 1.00 92.75 200 TYR A CA 1
ATOM 1582 C C . TYR A 1 200 ? -12.803 -2.632 20.518 1.00 92.75 200 TYR A C 1
ATOM 1584 O O . TYR A 1 200 ? -13.510 -3.039 21.436 1.00 92.75 200 TYR A O 1
ATOM 1592 N N . ARG A 1 201 ? -13.293 -2.312 19.320 1.00 89.00 201 ARG A N 1
ATOM 1593 C CA . ARG A 1 201 ? -14.716 -2.308 18.969 1.00 89.00 201 ARG A CA 1
ATOM 1594 C C . ARG A 1 201 ? -15.093 -3.455 18.045 1.00 89.00 201 ARG A C 1
ATOM 1596 O O . ARG A 1 201 ? -16.127 -4.087 18.233 1.00 89.00 201 ARG A O 1
ATOM 1603 N N . ASN A 1 202 ? -14.308 -3.667 16.996 1.00 88.69 202 ASN A N 1
ATOM 1604 C CA . ASN A 1 202 ? -14.627 -4.630 15.953 1.00 88.69 202 ASN A CA 1
ATOM 1605 C C . ASN A 1 202 ? -13.361 -5.193 15.310 1.00 88.69 202 ASN A C 1
ATOM 1607 O O . ASN A 1 202 ? -12.340 -4.511 15.211 1.00 88.69 202 ASN A O 1
ATOM 1611 N N . ALA A 1 203 ? -13.475 -6.427 14.832 1.00 91.12 203 ALA A N 1
ATOM 1612 C CA . ALA A 1 203 ? -12.559 -6.990 13.858 1.00 91.12 203 ALA A CA 1
ATOM 1613 C C . ALA A 1 203 ? -12.873 -6.424 12.464 1.00 91.12 203 ALA A C 1
ATOM 1615 O O . ALA A 1 203 ? -14.027 -6.133 12.139 1.00 91.12 203 ALA A O 1
ATOM 1616 N N . SER A 1 204 ? -11.836 -6.247 11.661 1.00 87.12 204 SER A N 1
ATOM 1617 C CA . SER A 1 204 ? -11.889 -5.950 10.231 1.00 87.12 204 SER A CA 1
ATOM 1618 C C . SER A 1 204 ? -10.676 -6.603 9.579 1.00 87.12 204 SER A C 1
ATOM 1620 O O . SER A 1 204 ? -9.739 -7.003 10.266 1.00 87.12 204 SER A O 1
ATOM 1622 N N . THR A 1 205 ? -10.635 -6.700 8.259 1.00 85.38 205 THR A N 1
ATOM 1623 C CA . THR A 1 205 ? -9.446 -7.188 7.557 1.00 85.38 205 THR A CA 1
ATOM 1624 C C . THR A 1 205 ? -8.554 -6.029 7.119 1.00 85.38 205 THR A C 1
ATOM 1626 O O . THR A 1 205 ? -9.026 -4.913 6.877 1.00 85.38 205 THR A O 1
ATOM 1629 N N . HIS A 1 206 ? -7.240 -6.256 7.105 1.00 79.19 206 HIS A N 1
ATOM 1630 C CA . HIS A 1 206 ? -6.272 -5.297 6.593 1.00 79.19 206 HIS A CA 1
ATOM 1631 C C . HIS A 1 206 ? -6.508 -5.147 5.101 1.00 79.19 206 HIS A C 1
ATOM 1633 O O . HIS A 1 206 ? -6.539 -6.137 4.374 1.00 79.19 206 HIS A O 1
ATOM 1639 N N . ALA A 1 207 ? -6.628 -3.905 4.637 1.00 71.56 207 ALA A N 1
ATOM 1640 C CA . ALA A 1 207 ? -6.981 -3.653 3.252 1.00 71.56 207 ALA A CA 1
ATOM 1641 C C . ALA A 1 207 ? -5.985 -4.283 2.272 1.00 71.56 207 ALA A C 1
ATOM 1643 O O . ALA A 1 207 ? -6.422 -4.673 1.202 1.00 71.56 207 ALA A O 1
ATOM 1644 N N . ALA A 1 208 ? -4.694 -4.385 2.615 1.00 78.62 208 ALA A N 1
ATOM 1645 C CA . ALA A 1 208 ? -3.636 -4.848 1.709 1.00 78.62 208 ALA A CA 1
ATOM 1646 C C . ALA A 1 208 ? -2.895 -6.119 2.157 1.00 78.62 208 ALA A C 1
ATOM 1648 O O . ALA A 1 208 ? -2.166 -6.704 1.372 1.00 78.62 208 ALA A O 1
ATOM 1649 N N . GLY A 1 209 ? -3.043 -6.543 3.410 1.00 87.69 209 GLY A N 1
ATOM 1650 C CA . GLY A 1 209 ? -2.080 -7.454 4.028 1.00 87.69 209 GLY A CA 1
ATOM 1651 C C . GLY A 1 209 ? -2.480 -8.904 3.814 1.00 87.69 209 GLY A C 1
ATOM 1652 O O . GLY A 1 209 ? -3.506 -9.322 4.353 1.00 87.69 209 GLY A O 1
ATOM 1653 N N . ILE A 1 210 ? -1.668 -9.653 3.073 1.00 91.88 210 ILE A N 1
ATOM 1654 C CA . ILE A 1 210 ? -1.821 -11.090 2.837 1.00 91.88 210 ILE A CA 1
ATOM 1655 C C . ILE A 1 210 ? -0.645 -11.826 3.473 1.00 91.88 210 ILE A C 1
ATOM 1657 O O . ILE A 1 210 ? 0.488 -11.352 3.444 1.00 91.88 210 ILE A O 1
ATOM 1661 N N . VAL A 1 211 ? -0.910 -12.997 4.039 1.00 93.56 211 VAL A N 1
ATOM 1662 C CA . VAL A 1 211 ? 0.118 -13.918 4.525 1.00 93.56 211 VAL A CA 1
ATOM 1663 C C . VAL A 1 211 ? 0.059 -15.237 3.790 1.00 93.56 211 VAL A C 1
ATOM 1665 O O . VAL A 1 211 ? -1.025 -15.715 3.453 1.00 93.56 211 VAL A O 1
ATOM 1668 N N . ILE A 1 212 ? 1.235 -15.823 3.572 1.00 93.25 212 ILE A N 1
ATOM 1669 C CA . ILE A 1 212 ? 1.397 -17.133 2.943 1.00 93.25 212 ILE A CA 1
ATOM 1670 C C . ILE A 1 212 ? 2.253 -17.999 3.872 1.00 93.25 212 ILE A C 1
ATOM 1672 O O . ILE A 1 212 ? 3.386 -17.638 4.197 1.00 93.25 212 ILE A O 1
ATOM 1676 N N . GLY A 1 213 ? 1.694 -19.120 4.324 1.00 92.50 213 GLY A N 1
ATOM 1677 C CA . GLY A 1 213 ? 2.364 -20.104 5.172 1.00 92.50 213 GLY A CA 1
ATOM 1678 C C . GLY A 1 213 ? 3.023 -21.234 4.376 1.00 92.50 213 GLY A C 1
ATOM 1679 O O . GLY A 1 213 ? 2.603 -21.579 3.272 1.00 92.50 213 GLY A O 1
ATOM 1680 N N . ASP A 1 214 ? 4.040 -21.861 4.968 1.00 91.12 214 ASP A N 1
ATOM 1681 C CA . ASP A 1 214 ? 4.682 -23.076 4.442 1.00 91.12 214 ASP A CA 1
ATOM 1682 C C . ASP A 1 214 ? 3.851 -24.356 4.694 1.00 91.12 214 ASP A C 1
ATOM 1684 O O . ASP A 1 214 ? 4.051 -25.383 4.040 1.00 91.12 214 ASP A O 1
ATOM 1688 N N . ARG A 1 215 ? 2.886 -24.275 5.614 1.00 93.19 215 ARG A N 1
ATOM 1689 C CA . ARG A 1 215 ? 1.970 -25.329 6.072 1.00 93.19 215 ARG A CA 1
ATOM 1690 C C . ARG A 1 215 ? 0.578 -24.726 6.364 1.00 93.19 215 ARG A C 1
ATOM 1692 O O . ARG A 1 215 ? 0.438 -23.504 6.264 1.00 93.19 215 ARG A O 1
ATOM 1699 N N . PRO A 1 216 ? -0.450 -25.526 6.707 1.00 95.56 216 PRO A N 1
ATOM 1700 C CA . PRO A 1 216 ? -1.774 -25.003 7.048 1.00 95.56 216 PRO A CA 1
ATOM 1701 C C . PRO A 1 216 ? -1.703 -23.937 8.150 1.00 95.56 216 PRO A C 1
ATOM 1703 O O . PRO A 1 216 ? -1.103 -24.158 9.204 1.00 95.56 216 PRO A O 1
ATOM 1706 N N . LEU A 1 217 ? -2.334 -22.779 7.936 1.00 95.50 217 LEU A N 1
ATOM 1707 C CA . LEU A 1 217 ? -2.225 -21.638 8.853 1.00 95.50 217 LEU A CA 1
ATOM 1708 C C . LEU A 1 217 ? -2.772 -21.943 10.244 1.00 95.50 217 LEU A C 1
ATOM 1710 O O . LEU A 1 217 ? -2.281 -21.382 11.215 1.00 95.50 217 LEU A O 1
ATOM 1714 N N . THR A 1 218 ? -3.732 -22.860 10.358 1.00 95.00 218 THR A N 1
ATOM 1715 C CA . THR A 1 218 ? -4.300 -23.297 11.641 1.00 95.00 218 THR A CA 1
ATOM 1716 C C . THR A 1 218 ? -3.284 -23.972 12.565 1.00 95.00 218 THR A C 1
ATOM 1718 O O . THR A 1 218 ? -3.540 -24.071 13.761 1.00 95.00 218 THR A O 1
ATOM 1721 N N . GLU A 1 219 ? -2.145 -24.434 12.040 1.00 94.44 219 GLU A N 1
ATOM 1722 C CA . GLU A 1 219 ? -1.035 -24.963 12.845 1.00 94.44 219 GLU A CA 1
ATOM 1723 C C . GLU A 1 219 ? -0.142 -23.854 13.429 1.00 94.44 219 GLU A C 1
ATOM 1725 O O . GLU A 1 219 ? 0.623 -24.111 14.356 1.00 94.44 219 GLU A O 1
ATOM 1730 N N . LEU A 1 220 ? -0.229 -22.631 12.893 1.00 93.00 220 LEU A N 1
ATOM 1731 C CA . LEU A 1 220 ? 0.629 -21.495 13.247 1.00 93.00 220 LEU A CA 1
ATOM 1732 C C . LEU A 1 220 ? -0.140 -20.401 13.995 1.00 93.00 220 LEU A C 1
ATOM 1734 O O . LEU A 1 220 ? 0.337 -19.873 14.998 1.00 93.00 220 LEU A O 1
ATOM 1738 N N . VAL A 1 221 ? -1.329 -20.044 13.503 1.00 94.94 221 VAL A N 1
ATOM 1739 C CA . VAL A 1 221 ? -2.130 -18.918 13.991 1.00 94.94 221 VAL A CA 1
ATOM 1740 C C . VAL A 1 221 ? -3.628 -19.247 13.989 1.00 94.94 221 VAL A C 1
ATOM 1742 O O . VAL A 1 221 ? -4.121 -19.935 13.092 1.00 94.94 221 VAL A O 1
ATOM 1745 N N . PRO A 1 222 ? -4.403 -18.730 14.960 1.00 95.50 222 PRO A N 1
ATOM 1746 C CA . PRO A 1 222 ? -5.854 -18.819 14.898 1.00 95.50 222 PRO A CA 1
ATOM 1747 C C . PRO A 1 222 ? -6.402 -17.930 13.776 1.00 95.50 222 PRO A C 1
ATOM 1749 O O . PRO A 1 222 ? -5.901 -16.831 13.527 1.00 95.50 222 PRO A O 1
ATOM 1752 N N . LEU A 1 223 ? -7.465 -18.395 13.120 1.00 95.19 223 LEU A N 1
ATOM 1753 C CA . LEU A 1 223 ? -8.111 -17.699 12.008 1.00 95.19 223 LEU A CA 1
ATOM 1754 C C . LEU A 1 223 ? -9.467 -17.107 12.424 1.00 95.19 223 LEU A C 1
ATOM 1756 O O . LEU A 1 223 ? -10.141 -17.588 13.336 1.00 95.19 223 LEU A O 1
ATOM 1760 N N . TYR A 1 224 ? -9.861 -16.036 11.751 1.00 94.44 224 TYR A N 1
ATOM 1761 C CA . TYR A 1 224 ? -11.154 -15.369 11.840 1.00 94.44 224 TYR A CA 1
ATOM 1762 C C . TYR A 1 224 ? -11.787 -15.346 10.449 1.00 94.44 224 TYR A C 1
ATOM 1764 O O . TYR A 1 224 ? -11.171 -14.868 9.501 1.00 94.44 224 TYR A O 1
ATOM 1772 N N . GLN A 1 225 ? -13.019 -15.834 10.321 1.00 92.44 225 GLN A N 1
ATOM 1773 C CA . GLN A 1 225 ? -13.772 -15.771 9.071 1.00 92.44 225 GLN A CA 1
ATOM 1774 C C . GLN A 1 225 ? -14.820 -14.660 9.168 1.00 92.44 225 GLN A C 1
ATOM 1776 O O . GLN A 1 225 ? -15.788 -14.791 9.919 1.00 92.44 225 GLN A O 1
ATOM 1781 N N . ASP A 1 226 ? -14.651 -13.584 8.397 1.00 88.94 226 ASP A N 1
ATOM 1782 C CA . ASP A 1 226 ? -15.739 -12.627 8.180 1.00 88.94 226 ASP A CA 1
ATOM 1783 C C . ASP A 1 226 ? -16.790 -13.294 7.270 1.00 88.94 226 ASP A C 1
ATOM 1785 O O . ASP A 1 226 ? -16.426 -13.759 6.187 1.00 88.94 226 ASP A O 1
ATOM 1789 N N . PRO A 1 227 ? -18.084 -13.334 7.645 1.00 87.31 227 PRO A N 1
ATOM 1790 C CA . PRO A 1 227 ? -19.147 -13.863 6.788 1.00 87.31 227 PRO A CA 1
ATOM 1791 C C . PRO A 1 227 ? -19.258 -13.194 5.407 1.00 87.31 227 PRO A C 1
ATOM 1793 O O . PRO A 1 227 ? -19.897 -13.742 4.513 1.00 87.31 227 PRO A O 1
ATOM 1796 N N . ARG A 1 228 ? -18.690 -11.994 5.237 1.00 85.25 228 ARG A N 1
ATOM 1797 C CA . ARG A 1 228 ? -18.666 -11.236 3.977 1.00 85.25 228 ARG A CA 1
ATOM 1798 C C . ARG A 1 228 ? -17.414 -11.487 3.138 1.00 85.25 228 ARG A C 1
ATOM 1800 O O . ARG A 1 228 ? -17.372 -11.031 2.000 1.00 85.25 228 ARG A O 1
ATOM 1807 N N . SER A 1 229 ? -16.405 -12.158 3.691 1.00 84.00 229 SER A N 1
ATOM 1808 C CA . SER A 1 229 ? -15.149 -12.477 3.012 1.00 84.00 229 SER A CA 1
ATOM 1809 C C . SER A 1 229 ? -15.118 -13.953 2.628 1.00 84.00 229 SER A C 1
ATOM 1811 O O . SER A 1 229 ? -15.576 -14.807 3.384 1.00 84.00 229 SER A O 1
ATOM 1813 N N . THR A 1 230 ? -14.539 -14.271 1.472 1.00 83.06 230 THR A N 1
ATOM 1814 C CA . THR A 1 230 ? -14.204 -15.649 1.071 1.00 83.06 230 THR A CA 1
ATOM 1815 C C . THR A 1 230 ? -12.899 -16.131 1.703 1.00 83.06 230 THR A C 1
ATOM 1817 O O . THR A 1 230 ? -12.656 -17.332 1.782 1.00 83.06 230 THR A O 1
ATOM 1820 N N . ILE A 1 231 ? -12.083 -15.201 2.201 1.00 88.88 231 ILE A N 1
ATOM 1821 C CA . ILE A 1 231 ? -10.729 -15.437 2.701 1.00 88.88 231 ILE A CA 1
ATOM 1822 C C . ILE A 1 231 ? -10.703 -15.219 4.216 1.00 88.88 231 ILE A C 1
ATOM 1824 O O . ILE A 1 231 ? -11.152 -14.157 4.670 1.00 88.88 231 ILE A O 1
ATOM 1828 N N . PRO A 1 232 ? -10.181 -16.172 5.010 1.00 92.81 232 PRO A N 1
ATOM 1829 C CA . PRO A 1 232 ? -10.007 -15.966 6.440 1.00 92.81 232 PRO A CA 1
ATOM 1830 C C . PRO A 1 232 ? -8.932 -14.910 6.709 1.00 92.81 232 PRO A C 1
ATOM 1832 O O . PRO A 1 232 ? -8.015 -14.708 5.915 1.00 92.81 232 PRO A O 1
ATOM 1835 N N . ALA A 1 233 ? -9.004 -14.268 7.868 1.00 94.06 233 ALA A N 1
ATOM 1836 C CA . ALA A 1 233 ? -7.951 -13.414 8.390 1.00 94.06 233 ALA A CA 1
ATOM 1837 C C . ALA A 1 233 ? -7.232 -14.091 9.562 1.00 94.06 233 ALA A C 1
ATOM 1839 O O . ALA A 1 233 ? -7.874 -14.693 10.420 1.00 94.06 233 ALA A O 1
ATOM 1840 N N . SER A 1 234 ? -5.911 -13.964 9.647 1.00 95.06 234 SER A N 1
ATOM 1841 C CA . SER A 1 234 ? -5.161 -14.311 10.858 1.00 95.06 234 SER A CA 1
ATOM 1842 C C . SER A 1 234 ? -5.621 -13.429 12.010 1.00 95.06 234 SER A C 1
ATOM 1844 O O . SER A 1 234 ? -5.661 -12.215 11.850 1.00 95.06 234 SER A O 1
ATOM 1846 N N . GLN A 1 235 ? -5.916 -13.998 13.180 1.00 94.81 235 GLN A N 1
ATOM 1847 C CA . GLN A 1 235 ? -6.251 -13.214 14.377 1.00 94.81 235 GLN A CA 1
ATOM 1848 C C . GLN A 1 235 ? -5.047 -12.439 14.941 1.00 94.81 235 GLN A C 1
ATOM 1850 O O . GLN A 1 235 ? -5.208 -11.593 15.824 1.00 94.81 235 GLN A O 1
ATOM 1855 N N . PHE A 1 236 ? -3.842 -12.689 14.425 1.00 94.56 236 PHE A N 1
ATOM 1856 C CA . PHE A 1 236 ? -2.676 -11.860 14.686 1.00 94.56 236 PHE A CA 1
ATOM 1857 C C . PHE A 1 236 ? -2.650 -10.685 13.714 1.00 94.56 236 PHE A C 1
ATOM 1859 O O . PHE A 1 236 ? -2.652 -10.850 12.496 1.00 94.56 236 PHE A O 1
ATOM 1866 N N . ASN A 1 237 ? -2.627 -9.475 14.271 1.00 91.94 237 ASN A N 1
ATOM 1867 C CA . ASN A 1 237 ? -2.483 -8.257 13.482 1.00 91.94 237 ASN A CA 1
ATOM 1868 C C . ASN A 1 237 ? -1.048 -8.115 12.933 1.00 91.94 237 ASN A C 1
ATOM 1870 O O . ASN A 1 237 ? -0.158 -8.902 13.259 1.00 91.94 237 ASN A O 1
ATOM 1874 N N . MET A 1 238 ? -0.808 -7.053 12.156 1.00 86.69 238 MET A N 1
ATOM 1875 C CA . MET A 1 238 ? 0.497 -6.741 11.547 1.00 86.69 238 MET A CA 1
ATOM 1876 C C . MET A 1 238 ? 1.689 -6.824 12.513 1.00 86.69 238 MET A C 1
ATOM 1878 O O . MET A 1 238 ? 2.779 -7.199 12.102 1.00 86.69 238 MET A O 1
ATOM 1882 N N . LYS A 1 239 ? 1.498 -6.508 13.800 1.00 88.44 239 LYS A N 1
ATOM 1883 C CA . LYS A 1 239 ? 2.577 -6.539 14.797 1.00 88.44 239 LYS A CA 1
ATOM 1884 C C . LYS A 1 239 ? 3.010 -7.961 15.164 1.00 88.44 239 LYS A C 1
ATOM 1886 O O . LYS A 1 239 ? 4.159 -8.166 15.536 1.00 88.44 239 LYS A O 1
ATOM 1891 N N . TRP A 1 240 ? 2.087 -8.917 15.121 1.00 91.62 240 TRP A N 1
ATOM 1892 C CA . TRP A 1 240 ? 2.292 -10.266 15.653 1.00 91.62 240 TRP A CA 1
ATOM 1893 C C . TRP A 1 240 ? 2.423 -11.331 14.570 1.00 91.62 240 TRP A C 1
ATOM 1895 O O . TRP A 1 240 ? 2.915 -12.418 14.852 1.00 91.62 240 TRP A O 1
ATOM 1905 N N . VAL A 1 241 ? 2.015 -11.023 13.339 1.00 90.25 241 VAL A N 1
ATOM 1906 C CA . VAL A 1 241 ? 1.986 -11.999 12.249 1.00 90.25 241 VAL A CA 1
ATOM 1907 C C . VAL A 1 241 ? 3.387 -12.429 11.796 1.00 90.25 241 VAL A C 1
ATOM 1909 O O . VAL A 1 241 ? 3.633 -13.618 11.627 1.00 90.25 241 VAL A O 1
ATOM 1912 N N . GLU A 1 242 ? 4.328 -11.488 11.692 1.00 86.94 242 GLU A N 1
ATOM 1913 C CA . GLU A 1 242 ? 5.716 -11.774 11.310 1.00 86.94 242 GLU A CA 1
ATOM 1914 C C . GLU A 1 242 ? 6.478 -12.516 12.430 1.00 86.94 242 GLU A C 1
ATOM 1916 O O . GLU A 1 242 ? 7.057 -13.565 12.144 1.00 86.94 242 GLU A O 1
ATOM 1921 N N . PRO A 1 243 ? 6.408 -12.105 13.719 1.00 89.25 243 PRO A N 1
ATOM 1922 C CA . PRO A 1 243 ? 6.958 -12.900 14.824 1.00 89.25 243 PRO A CA 1
ATOM 1923 C C . PRO A 1 243 ? 6.372 -14.311 14.956 1.00 89.25 243 PRO A C 1
ATOM 1925 O O . PRO A 1 243 ? 7.028 -15.189 15.510 1.00 89.25 243 PRO A O 1
ATOM 1928 N N . ALA A 1 244 ? 5.154 -14.542 14.457 1.00 88.50 244 ALA A N 1
ATOM 1929 C CA . ALA A 1 244 ? 4.545 -15.871 14.402 1.00 88.50 244 ALA A CA 1
ATOM 1930 C C . ALA A 1 244 ? 5.112 -16.759 13.274 1.00 88.50 244 ALA A C 1
ATOM 1932 O O . ALA A 1 244 ? 4.676 -17.897 13.119 1.00 88.50 244 ALA A O 1
ATOM 1933 N N . GLY A 1 245 ? 6.084 -16.261 12.502 1.00 83.69 245 GLY A N 1
ATOM 1934 C CA . GLY A 1 245 ? 6.773 -17.006 11.449 1.00 83.69 245 GLY A CA 1
ATOM 1935 C C . GLY A 1 245 ? 6.092 -16.942 10.084 1.00 83.69 245 GLY A C 1
ATOM 1936 O O . GLY A 1 245 ? 6.438 -17.726 9.203 1.00 83.69 245 GLY A O 1
ATOM 1937 N N . LEU A 1 246 ? 5.129 -16.036 9.892 1.00 89.06 246 LEU A N 1
ATOM 1938 C CA . LEU A 1 246 ? 4.451 -15.861 8.611 1.00 89.06 246 LEU A CA 1
ATOM 1939 C C . LEU A 1 246 ? 5.130 -14.786 7.768 1.00 89.06 246 LEU A C 1
ATOM 1941 O O . LEU A 1 246 ? 5.514 -13.726 8.263 1.00 89.06 246 LEU A O 1
ATOM 1945 N N . VAL A 1 247 ? 5.213 -15.049 6.467 1.00 87.75 247 VAL A N 1
ATOM 1946 C CA . VAL A 1 247 ? 5.686 -14.073 5.487 1.00 87.75 247 VAL A CA 1
ATOM 1947 C C . VAL A 1 247 ? 4.504 -13.220 5.051 1.00 87.75 247 VAL A C 1
ATOM 1949 O O . VAL A 1 247 ? 3.486 -13.750 4.592 1.00 87.75 247 VAL A O 1
ATOM 1952 N N . LYS A 1 248 ? 4.639 -11.900 5.204 1.00 89.31 248 LYS A N 1
ATOM 1953 C CA . LYS A 1 248 ? 3.632 -10.932 4.769 1.00 89.31 248 LYS A CA 1
ATOM 1954 C C . LYS A 1 248 ? 3.923 -10.422 3.362 1.00 89.31 248 LYS A C 1
ATOM 1956 O O . LYS A 1 248 ? 5.077 -10.263 2.969 1.00 89.31 248 LYS A O 1
ATOM 1961 N N . PHE A 1 249 ? 2.857 -10.100 2.649 1.00 90.19 249 PHE A N 1
ATOM 1962 C CA . PHE A 1 249 ? 2.892 -9.426 1.365 1.00 90.19 249 PHE A CA 1
ATOM 1963 C C . PHE A 1 249 ? 1.805 -8.356 1.338 1.00 90.19 249 PHE A C 1
ATOM 1965 O O . PHE A 1 249 ? 0.653 -8.626 1.690 1.00 90.19 249 PHE A O 1
ATOM 1972 N N . ASP A 1 250 ? 2.162 -7.152 0.902 1.00 88.81 250 ASP A N 1
ATOM 1973 C CA . ASP A 1 250 ? 1.227 -6.038 0.816 1.00 88.81 250 ASP A CA 1
ATOM 1974 C C . ASP A 1 250 ? 0.723 -5.868 -0.626 1.00 88.81 250 ASP A C 1
ATOM 1976 O O . ASP A 1 250 ? 1.450 -5.491 -1.543 1.00 88.81 250 ASP A O 1
ATOM 1980 N N . PHE A 1 251 ? -0.562 -6.168 -0.811 1.00 90.06 251 PHE A N 1
ATOM 1981 C CA . PHE A 1 251 ? -1.322 -6.064 -2.051 1.00 90.06 251 PHE A CA 1
ATOM 1982 C C . PHE A 1 251 ? -2.133 -4.768 -1.993 1.00 90.06 251 PHE A C 1
ATOM 1984 O O . PHE A 1 251 ? -3.278 -4.738 -1.531 1.00 90.06 251 PHE A O 1
ATOM 1991 N N . LEU A 1 252 ? -1.556 -3.656 -2.428 1.00 89.38 252 LEU A N 1
ATOM 1992 C CA . LEU A 1 252 ? -2.218 -2.357 -2.378 1.00 89.38 252 LEU A CA 1
ATOM 1993 C C . LEU A 1 252 ? -3.156 -2.181 -3.576 1.00 89.38 252 LEU A C 1
ATOM 1995 O O . LEU A 1 252 ? -2.841 -2.556 -4.699 1.00 89.38 252 LEU A O 1
ATOM 1999 N N . GLY A 1 253 ? -4.336 -1.607 -3.341 1.00 91.12 253 GLY A N 1
ATOM 2000 C CA . GLY A 1 253 ? -5.268 -1.232 -4.405 1.00 91.12 253 GLY A CA 1
ATOM 2001 C C . GLY A 1 253 ? -5.073 0.230 -4.796 1.00 91.12 253 GLY A C 1
ATOM 2002 O O . GLY A 1 253 ? -5.597 1.118 -4.123 1.00 91.12 253 GLY A O 1
ATOM 2003 N N . LEU A 1 254 ? -4.353 0.496 -5.886 1.00 93.00 254 LEU A N 1
ATOM 2004 C CA . LEU A 1 254 ? -4.076 1.852 -6.351 1.00 93.00 254 LEU A CA 1
ATOM 2005 C C . LEU A 1 254 ? -5.070 2.277 -7.439 1.00 93.00 254 LEU A C 1
ATOM 2007 O O . LEU A 1 254 ? -5.043 1.796 -8.574 1.00 93.00 254 LEU A O 1
ATOM 2011 N N . LYS A 1 255 ? -5.925 3.255 -7.114 1.00 93.56 255 LYS A N 1
ATOM 2012 C CA . LYS A 1 255 ? -6.922 3.814 -8.045 1.00 93.56 255 LYS A CA 1
ATOM 2013 C C . LYS A 1 255 ? -6.297 4.356 -9.336 1.00 93.56 255 LYS A C 1
ATOM 2015 O O . LYS A 1 255 ? -6.902 4.238 -10.399 1.00 93.56 255 LYS A O 1
ATOM 2020 N N . THR A 1 256 ? -5.094 4.928 -9.263 1.00 95.38 256 THR A N 1
ATOM 2021 C CA . THR A 1 256 ? -4.367 5.456 -10.430 1.00 95.38 256 THR A CA 1
ATOM 2022 C C . THR A 1 256 ? -4.175 4.391 -11.506 1.00 95.38 256 THR A C 1
ATOM 2024 O O . THR A 1 256 ? -4.405 4.670 -12.678 1.00 95.38 256 THR A O 1
ATOM 2027 N N . LEU A 1 257 ? -3.842 3.155 -11.120 1.00 95.00 257 LEU A N 1
ATOM 2028 C CA . LEU A 1 257 ? -3.660 2.053 -12.065 1.00 95.00 257 LEU A CA 1
ATOM 2029 C C . LEU A 1 257 ? -4.968 1.695 -12.779 1.00 95.00 257 LEU A C 1
ATOM 2031 O O . LEU A 1 257 ? -4.971 1.515 -13.991 1.00 95.00 257 LEU A O 1
ATOM 2035 N N . THR A 1 258 ? -6.093 1.692 -12.059 1.00 94.81 258 THR A N 1
ATOM 2036 C CA . THR A 1 258 ? -7.425 1.508 -12.658 1.00 94.81 258 THR A CA 1
ATOM 2037 C C . THR A 1 258 ? -7.759 2.618 -13.659 1.00 94.81 258 THR A C 1
ATOM 2039 O O . THR A 1 258 ? -8.323 2.363 -14.723 1.00 94.81 258 THR A O 1
ATOM 2042 N N . VAL A 1 259 ? -7.426 3.872 -13.335 1.00 95.75 259 VAL A N 1
ATOM 2043 C CA . VAL A 1 259 ? -7.662 5.013 -14.235 1.00 95.75 259 VAL A CA 1
ATOM 2044 C C . VAL A 1 259 ? -6.814 4.891 -15.502 1.00 95.75 259 VAL A C 1
ATOM 2046 O O . VAL A 1 259 ? -7.343 5.079 -16.598 1.00 95.75 259 VAL A O 1
ATOM 2049 N N . LEU A 1 260 ? -5.532 4.539 -15.368 1.00 94.75 260 LEU A N 1
ATOM 2050 C CA . LEU A 1 260 ? -4.623 4.342 -16.499 1.00 94.75 260 LEU A CA 1
ATOM 2051 C C . LEU A 1 260 ? -5.059 3.181 -17.400 1.00 94.75 260 LEU A C 1
ATOM 2053 O O . LEU A 1 260 ? -5.004 3.305 -18.622 1.00 94.75 260 LEU A O 1
ATOM 2057 N N . ASP A 1 261 ? -5.543 2.085 -16.823 1.00 94.25 261 ASP A N 1
ATOM 2058 C CA . ASP A 1 261 ? -6.061 0.940 -17.576 1.00 94.25 261 ASP A CA 1
ATOM 2059 C C . ASP A 1 261 ? -7.291 1.305 -18.417 1.00 94.25 261 ASP A C 1
ATOM 2061 O O . ASP A 1 261 ? -7.342 1.072 -19.627 1.00 94.25 261 ASP A O 1
ATOM 2065 N N . ARG A 1 262 ? -8.249 2.021 -17.816 1.00 95.06 262 ARG A N 1
ATOM 2066 C CA . ARG A 1 262 ? -9.413 2.552 -18.541 1.00 95.06 262 ARG A CA 1
ATOM 2067 C C . ARG A 1 262 ? -9.006 3.525 -19.641 1.00 95.06 262 ARG A C 1
ATOM 2069 O O . ARG A 1 262 ? -9.552 3.464 -20.742 1.00 95.06 262 ARG A O 1
ATOM 2076 N N . ALA A 1 263 ? -8.054 4.417 -19.361 1.00 95.25 263 ALA A N 1
ATOM 2077 C CA . ALA A 1 263 ? -7.530 5.347 -20.356 1.00 95.25 263 ALA A CA 1
ATOM 2078 C C . ALA A 1 263 ? -6.916 4.592 -21.545 1.00 95.25 263 ALA A C 1
ATOM 2080 O O . ALA A 1 263 ? -7.239 4.904 -22.693 1.00 95.25 263 ALA A O 1
ATOM 2081 N N . ARG A 1 264 ? -6.121 3.546 -21.283 1.00 94.44 264 ARG A N 1
ATOM 2082 C CA . ARG A 1 264 ? -5.565 2.669 -22.319 1.00 94.44 264 ARG A CA 1
ATOM 2083 C C . ARG A 1 264 ? -6.666 2.018 -23.153 1.00 94.44 264 ARG A C 1
ATOM 2085 O O . ARG A 1 264 ? -6.602 2.086 -24.375 1.00 94.44 264 ARG A O 1
ATOM 2092 N N . ALA A 1 265 ? -7.703 1.465 -22.523 1.00 94.12 265 ALA A N 1
ATOM 2093 C CA . ALA A 1 265 ? -8.822 0.839 -23.229 1.00 94.12 265 ALA A CA 1
ATOM 2094 C C . ALA A 1 265 ? -9.567 1.818 -24.160 1.00 94.12 265 ALA A C 1
ATOM 2096 O O . ALA A 1 265 ? -9.984 1.446 -25.259 1.00 94.12 265 ALA A O 1
ATOM 2097 N N . TYR A 1 266 ? -9.719 3.086 -23.764 1.00 96.81 266 TYR A N 1
ATOM 2098 C CA . TYR A 1 266 ? -10.293 4.113 -24.640 1.00 96.81 266 TYR A CA 1
ATOM 2099 C C . TYR A 1 266 ? -9.372 4.493 -25.801 1.00 96.81 266 TYR A C 1
ATOM 2101 O O . TYR A 1 266 ? -9.861 4.729 -26.907 1.00 96.81 266 TYR A O 1
ATOM 2109 N N . LEU A 1 267 ? -8.061 4.552 -25.565 1.00 96.12 267 LEU A N 1
ATOM 2110 C CA . LEU A 1 267 ? -7.071 4.809 -26.610 1.00 96.12 267 LEU A CA 1
ATOM 2111 C C . LEU A 1 267 ? -6.986 3.649 -27.608 1.00 96.12 267 LEU A C 1
ATOM 2113 O O . LEU A 1 267 ? -6.880 3.898 -28.806 1.00 96.12 267 LEU A O 1
ATOM 2117 N N . GLU A 1 268 ? -7.118 2.405 -27.145 1.00 95.38 268 GLU A N 1
ATOM 2118 C CA . GLU A 1 268 ? -7.130 1.198 -27.983 1.00 95.38 268 GLU A CA 1
ATOM 2119 C C . GLU A 1 268 ? -8.275 1.252 -29.000 1.00 95.38 268 GLU A C 1
ATOM 2121 O O . GLU A 1 268 ? -8.064 1.097 -30.199 1.00 95.38 268 GLU A O 1
ATOM 2126 N N . ARG A 1 269 ? -9.482 1.625 -28.549 1.00 96.38 269 ARG A N 1
ATOM 2127 C CA . ARG A 1 269 ? -10.654 1.825 -29.426 1.00 96.38 269 ARG A CA 1
ATOM 2128 C C . ARG A 1 269 ? -10.454 2.912 -30.486 1.00 96.38 269 ARG A C 1
ATOM 2130 O O . ARG A 1 269 ? -11.230 2.984 -31.433 1.00 96.38 269 ARG A O 1
ATOM 2137 N N . ARG A 1 270 ? -9.454 3.777 -30.311 1.00 95.88 270 ARG A N 1
ATOM 2138 C CA . ARG A 1 270 ? -9.077 4.844 -31.248 1.00 95.88 270 ARG A CA 1
ATOM 2139 C C . ARG A 1 270 ? -7.813 4.513 -32.050 1.00 95.88 270 ARG A C 1
ATOM 2141 O O . ARG A 1 270 ? -7.355 5.374 -32.793 1.00 95.88 270 ARG A O 1
ATOM 2148 N N . GLY A 1 271 ? -7.233 3.320 -31.885 1.00 95.12 271 GLY A N 1
ATOM 2149 C CA . GLY A 1 271 ? -5.960 2.942 -32.507 1.00 95.12 271 GLY A CA 1
ATOM 2150 C C . GLY A 1 271 ? -4.763 3.766 -32.014 1.00 95.12 271 GLY A C 1
ATOM 2151 O O . GLY A 1 271 ? -3.790 3.928 -32.742 1.00 95.12 271 GLY A O 1
ATOM 2152 N N . ALA A 1 272 ? -4.849 4.333 -30.806 1.00 93.94 272 ALA A N 1
ATOM 2153 C CA . ALA A 1 272 ? -3.865 5.260 -30.239 1.00 93.94 272 ALA A CA 1
ATOM 2154 C C . ALA A 1 272 ? -3.255 4.769 -28.913 1.00 93.94 272 ALA A C 1
ATOM 2156 O O . ALA A 1 272 ? -2.587 5.540 -28.220 1.00 93.94 272 ALA A O 1
ATOM 2157 N N . ALA A 1 273 ? -3.515 3.520 -28.520 1.00 92.06 273 ALA A N 1
ATOM 2158 C CA . ALA A 1 273 ? -2.921 2.951 -27.319 1.00 92.06 273 ALA A CA 1
ATOM 2159 C C . ALA A 1 273 ? -1.403 2.828 -27.461 1.00 92.06 273 ALA A C 1
ATOM 2161 O O . ALA A 1 273 ? -0.869 2.574 -28.540 1.00 92.06 273 ALA A O 1
ATOM 2162 N N . ARG A 1 274 ? -0.711 3.003 -26.338 1.00 87.12 274 ARG A N 1
ATOM 2163 C CA . ARG A 1 274 ? 0.731 2.804 -26.216 1.00 87.12 274 ARG A CA 1
ATOM 2164 C C . ARG A 1 274 ? 1.018 1.977 -24.977 1.00 87.12 274 ARG A C 1
ATOM 2166 O O . ARG A 1 274 ? 0.213 1.950 -24.045 1.00 87.12 274 ARG A O 1
ATOM 2173 N N . ASP A 1 275 ? 2.171 1.323 -24.971 1.00 86.19 275 ASP A N 1
ATOM 2174 C CA . ASP A 1 275 ? 2.709 0.765 -23.740 1.00 86.19 275 ASP A CA 1
ATOM 2175 C C . ASP A 1 275 ? 3.258 1.898 -22.866 1.00 86.19 275 ASP A C 1
ATOM 2177 O O . ASP A 1 275 ? 4.131 2.660 -23.290 1.00 86.19 275 ASP A O 1
ATOM 2181 N N . TRP A 1 276 ? 2.747 1.989 -21.639 1.00 88.44 276 TRP A N 1
ATOM 2182 C CA . TRP A 1 276 ? 3.152 2.986 -20.655 1.00 88.44 276 TRP A CA 1
ATOM 2183 C C . TRP A 1 276 ? 4.641 2.890 -20.319 1.00 88.44 276 TRP A C 1
ATOM 2185 O O . TRP A 1 276 ? 5.277 3.920 -20.116 1.00 88.44 276 TRP A O 1
ATOM 2195 N N . ASN A 1 277 ? 5.212 1.682 -20.353 1.00 83.44 277 ASN A N 1
ATOM 2196 C CA . ASN A 1 277 ? 6.625 1.448 -20.043 1.00 83.44 277 ASN A CA 1
ATOM 2197 C C . ASN A 1 277 ? 7.586 1.954 -21.130 1.00 83.44 277 ASN A C 1
ATOM 2199 O O . ASN A 1 277 ? 8.785 2.065 -20.892 1.00 83.44 277 ASN A O 1
ATOM 2203 N N . THR A 1 278 ? 7.068 2.263 -22.320 1.00 83.88 278 THR A N 1
ATOM 2204 C CA . THR A 1 278 ? 7.861 2.746 -23.464 1.00 83.88 278 THR A CA 1
ATOM 2205 C C . THR A 1 278 ? 7.758 4.253 -23.680 1.00 83.88 278 THR A C 1
ATOM 2207 O O . THR A 1 278 ? 8.320 4.780 -24.641 1.00 83.88 278 THR A O 1
ATOM 2210 N N . LEU A 1 279 ? 7.011 4.962 -22.827 1.00 89.00 279 LEU A N 1
ATOM 2211 C CA . LEU A 1 279 ? 6.840 6.399 -22.983 1.00 89.00 279 LEU A CA 1
ATOM 2212 C C . LEU A 1 279 ? 8.165 7.144 -22.735 1.00 89.00 279 LEU A C 1
ATOM 2214 O O . LEU A 1 279 ? 8.884 6.820 -21.785 1.00 89.00 279 LEU A O 1
ATOM 2218 N N . PRO A 1 280 ? 8.487 8.156 -23.562 1.00 89.75 280 PRO A N 1
ATOM 2219 C CA . PRO A 1 280 ? 9.645 9.008 -23.331 1.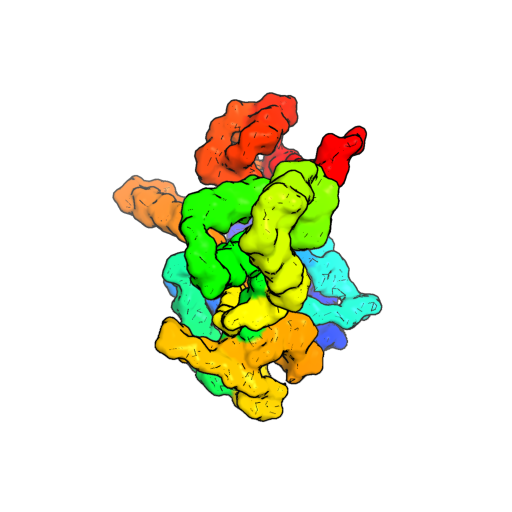00 89.75 280 PRO A CA 1
ATOM 2220 C C . PRO A 1 280 ? 9.479 9.801 -22.031 1.00 89.75 280 PRO A C 1
ATOM 2222 O O . PRO A 1 280 ? 8.382 10.259 -21.708 1.00 89.75 280 PRO A O 1
ATOM 2225 N N . LEU A 1 281 ? 10.580 9.982 -21.301 1.00 90.50 281 LEU A N 1
ATOM 2226 C CA . LEU A 1 281 ? 10.603 10.789 -20.075 1.00 90.50 281 LEU A CA 1
ATOM 2227 C C . LEU A 1 281 ? 10.984 12.253 -20.342 1.00 90.50 281 LEU A C 1
ATOM 2229 O O . LEU A 1 281 ? 11.102 13.020 -19.400 1.00 90.50 281 LEU A O 1
ATOM 2233 N N . ASP A 1 282 ? 11.181 12.657 -21.592 1.00 91.56 282 ASP A N 1
ATOM 2234 C CA . ASP A 1 282 ? 11.609 13.994 -22.023 1.00 91.56 282 ASP A CA 1
ATOM 2235 C C . ASP A 1 282 ? 10.530 14.728 -22.850 1.00 91.56 282 ASP A C 1
ATOM 2237 O O . ASP A 1 282 ? 10.820 15.653 -23.608 1.00 91.56 282 ASP A O 1
ATOM 2241 N N . ASP A 1 283 ? 9.254 14.350 -22.697 1.00 94.88 283 ASP A N 1
ATOM 2242 C CA . ASP A 1 283 ? 8.142 14.997 -23.402 1.00 94.88 283 ASP A CA 1
ATOM 2243 C C . ASP A 1 283 ? 7.878 16.427 -22.891 1.00 94.88 283 ASP A C 1
ATOM 2245 O O . ASP A 1 283 ? 7.281 16.641 -21.833 1.00 94.88 283 ASP A O 1
ATOM 2249 N N . ALA A 1 284 ? 8.272 17.424 -23.689 1.00 94.88 284 ALA A N 1
ATOM 2250 C CA . ALA A 1 284 ? 8.154 18.841 -23.339 1.00 94.88 284 ALA A CA 1
ATOM 2251 C C . ALA A 1 284 ? 6.718 19.266 -22.980 1.00 94.88 284 ALA A C 1
ATOM 2253 O O . ALA A 1 284 ? 6.515 20.029 -22.038 1.00 94.88 284 ALA A O 1
ATOM 2254 N N . ARG A 1 285 ? 5.705 18.741 -23.683 1.00 95.88 285 ARG A N 1
ATOM 2255 C CA . ARG A 1 285 ? 4.296 19.109 -23.456 1.00 95.88 285 ARG A CA 1
ATOM 2256 C C . ARG A 1 285 ? 3.787 18.632 -22.096 1.00 95.88 285 ARG A C 1
ATOM 2258 O O . ARG A 1 285 ? 2.988 19.323 -21.463 1.00 95.88 285 ARG A O 1
ATOM 2265 N N . THR A 1 286 ? 4.250 17.471 -21.640 1.00 95.44 286 THR A N 1
ATOM 2266 C CA . THR A 1 286 ? 3.956 16.942 -20.305 1.00 95.44 286 THR A CA 1
ATOM 2267 C C . THR A 1 286 ? 4.510 17.873 -19.226 1.00 95.44 286 THR A C 1
ATOM 2269 O O . THR A 1 286 ? 3.780 18.249 -18.304 1.00 95.44 286 THR A O 1
ATOM 2272 N N . TYR A 1 287 ? 5.754 18.331 -19.377 1.00 95.56 287 TYR A N 1
ATOM 2273 C CA . TYR A 1 287 ? 6.372 19.259 -18.427 1.00 95.56 287 TYR A CA 1
ATOM 2274 C C . TYR A 1 287 ? 5.782 20.671 -18.485 1.00 95.56 287 TYR A C 1
ATOM 2276 O O . TYR A 1 287 ? 5.611 21.299 -17.445 1.00 95.56 287 TYR A O 1
ATOM 2284 N N . GLU A 1 288 ? 5.373 21.163 -19.657 1.00 95.31 288 GLU A N 1
ATOM 2285 C CA . GLU A 1 288 ? 4.641 22.433 -19.781 1.00 95.31 288 GLU A CA 1
ATOM 2286 C C . GLU A 1 288 ? 3.319 22.411 -18.999 1.00 95.31 288 GLU A C 1
ATOM 2288 O O . GLU A 1 288 ? 3.002 23.363 -18.275 1.00 95.31 288 GLU A O 1
ATOM 2293 N N . LEU A 1 289 ? 2.565 21.308 -19.087 1.00 95.06 289 LEU A N 1
ATOM 2294 C CA . LEU A 1 289 ? 1.341 21.118 -18.308 1.00 95.06 289 LEU A CA 1
ATOM 2295 C C . LEU A 1 289 ? 1.638 21.142 -16.804 1.00 95.06 289 LEU A C 1
ATOM 2297 O O . LEU A 1 289 ? 0.955 21.850 -16.058 1.00 95.06 289 LEU A O 1
ATOM 2301 N N . MET A 1 290 ? 2.678 20.435 -16.360 1.00 93.38 290 MET A N 1
ATOM 2302 C CA . MET A 1 290 ? 3.086 20.416 -14.952 1.00 93.38 290 MET A CA 1
ATOM 2303 C C . MET A 1 290 ? 3.542 21.796 -14.465 1.00 93.38 290 MET A C 1
ATOM 2305 O O . MET A 1 290 ? 3.049 22.273 -13.444 1.00 93.38 290 MET A O 1
ATOM 2309 N N . ALA A 1 291 ? 4.392 22.485 -15.229 1.00 92.56 291 ALA A N 1
ATOM 2310 C CA . ALA A 1 291 ? 4.886 23.828 -14.927 1.00 92.56 291 ALA A CA 1
ATOM 2311 C C . ALA A 1 291 ? 3.769 24.886 -14.899 1.00 92.56 291 ALA A C 1
ATOM 2313 O O . ALA A 1 291 ? 3.880 25.885 -14.189 1.00 92.56 291 ALA A O 1
ATOM 2314 N N . SER A 1 292 ? 2.665 24.678 -15.625 1.00 94.00 292 SER A N 1
ATOM 2315 C CA . SER A 1 292 ? 1.482 25.548 -15.546 1.00 94.00 292 SER A CA 1
ATOM 2316 C C . SER A 1 292 ? 0.654 25.346 -14.264 1.00 94.00 292 SER A C 1
ATOM 2318 O O . SER A 1 292 ? -0.205 26.169 -13.935 1.00 94.00 292 SER A O 1
ATOM 2320 N N . GLY A 1 293 ? 0.896 24.260 -13.520 1.00 92.50 293 GLY A N 1
ATOM 2321 C CA . GLY A 1 293 ? 0.123 23.860 -12.344 1.00 92.50 293 GLY A CA 1
ATOM 2322 C C . GLY A 1 293 ? -1.269 23.308 -12.665 1.00 92.50 293 GLY A C 1
ATOM 2323 O O . GLY A 1 293 ? -2.090 23.184 -11.755 1.00 92.50 293 GLY A O 1
ATOM 2324 N N . GLN A 1 294 ? -1.559 22.977 -13.929 1.00 94.44 294 GLN A N 1
ATOM 2325 C CA . GLN A 1 294 ? -2.816 22.353 -14.367 1.00 94.44 294 GLN A CA 1
ATOM 2326 C C . GLN A 1 294 ? -2.819 20.835 -14.108 1.00 94.44 294 GLN A C 1
ATOM 2328 O O . GLN A 1 294 ? -3.146 20.033 -14.975 1.00 94.44 294 GLN A O 1
ATOM 2333 N N . THR A 1 295 ? -2.453 20.429 -12.893 1.00 94.69 295 THR A N 1
ATOM 2334 C CA . THR A 1 295 ? -2.244 19.024 -12.503 1.00 94.69 295 THR A CA 1
ATOM 2335 C C . THR A 1 295 ? -3.426 18.423 -11.737 1.00 94.69 295 THR A C 1
ATOM 2337 O O . THR A 1 295 ? -3.268 17.482 -10.962 1.00 94.69 295 THR A O 1
ATOM 2340 N N . VAL A 1 296 ? -4.640 18.949 -11.930 1.00 94.44 296 VAL A N 1
ATOM 2341 C CA . VAL A 1 296 ? -5.860 18.307 -11.411 1.00 94.44 296 VAL A CA 1
ATOM 2342 C C . VAL A 1 296 ? -6.031 16.954 -12.107 1.00 94.44 296 VAL A C 1
ATOM 2344 O O . VAL A 1 296 ? -6.089 16.901 -13.332 1.00 94.44 296 VAL A O 1
ATOM 2347 N N . GLY A 1 297 ? -6.113 15.869 -11.333 1.00 92.19 297 GLY A N 1
ATOM 2348 C CA . GLY A 1 297 ? -6.155 14.501 -11.862 1.00 92.19 297 GLY A CA 1
ATOM 2349 C C . GLY A 1 297 ? -4.784 13.892 -12.190 1.00 92.19 297 GLY A C 1
ATOM 2350 O O . GLY A 1 297 ? -4.736 12.790 -12.736 1.00 92.19 297 GLY A O 1
ATOM 2351 N N . VAL A 1 298 ? -3.676 14.582 -11.888 1.00 94.69 298 VAL A N 1
ATOM 2352 C CA . VAL A 1 298 ? -2.315 14.042 -12.030 1.00 94.69 298 VAL A CA 1
ATOM 2353 C C . VAL A 1 298 ? -1.859 13.492 -10.684 1.00 94.69 298 VAL A C 1
ATOM 2355 O O . VAL A 1 298 ? -1.688 14.237 -9.718 1.00 94.69 298 VAL A O 1
ATOM 2358 N N . PHE A 1 299 ? -1.639 12.178 -10.630 1.00 94.81 299 PHE A N 1
ATOM 2359 C CA . PHE A 1 299 ? -1.267 11.454 -9.414 1.00 94.81 299 PHE A CA 1
ATOM 2360 C C . PHE A 1 299 ? -0.122 12.133 -8.640 1.00 94.81 299 PHE A C 1
ATOM 2362 O O . PHE A 1 299 ? 0.854 12.580 -9.233 1.00 94.81 299 PHE A O 1
ATOM 2369 N N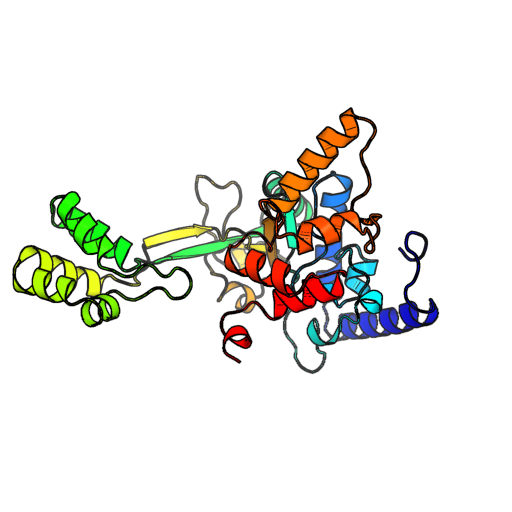 . GLN A 1 300 ? -0.265 12.215 -7.310 1.00 92.31 300 GLN A N 1
ATOM 2370 C CA . GLN A 1 300 ? 0.628 12.900 -6.351 1.00 92.31 300 GLN A CA 1
ATOM 2371 C C . GLN A 1 300 ? 0.731 14.431 -6.473 1.00 92.31 300 GLN A C 1
ATOM 2373 O O . GLN A 1 300 ? 1.161 15.076 -5.517 1.00 92.31 300 GLN A O 1
ATOM 2378 N N . LEU A 1 301 ? 0.286 15.032 -7.580 1.00 93.69 301 LEU A N 1
ATOM 2379 C CA . LEU A 1 301 ? 0.521 16.444 -7.897 1.00 93.69 301 LEU A CA 1
ATOM 2380 C C . LEU A 1 301 ? -0.736 17.327 -7.814 1.00 93.69 301 LEU A C 1
ATOM 2382 O O . LEU A 1 301 ? -0.745 18.453 -8.310 1.00 93.69 301 LEU A O 1
ATOM 2386 N N . GLU A 1 302 ? -1.808 16.841 -7.184 1.00 92.56 302 GLU A N 1
ATOM 2387 C CA . GLU A 1 302 ? -3.117 17.506 -7.227 1.00 92.56 302 GLU A CA 1
ATOM 2388 C C . GLU A 1 302 ? -3.336 18.569 -6.144 1.00 92.56 302 GLU A C 1
ATOM 2390 O O . GLU A 1 302 ? -4.208 19.422 -6.311 1.00 92.56 302 GLU A O 1
ATOM 2395 N N . SER A 1 303 ? -2.617 18.526 -5.016 1.00 91.19 303 SER A N 1
ATOM 2396 C CA . SER A 1 303 ? -2.901 19.414 -3.878 1.00 91.19 303 SER A CA 1
ATOM 2397 C C . SER A 1 303 ? -2.624 20.879 -4.224 1.00 91.19 303 SER A C 1
ATOM 2399 O O . SER A 1 303 ? -1.714 21.183 -4.992 1.00 91.19 303 SER A O 1
ATOM 2401 N N . GLN A 1 304 ? -3.395 21.813 -3.653 1.00 90.12 304 GLN A N 1
ATOM 2402 C CA . GLN A 1 304 ? -3.251 23.239 -3.973 1.00 90.12 304 GLN A CA 1
ATOM 2403 C C . GLN A 1 304 ? -1.810 23.728 -3.786 1.00 90.12 304 GLN A C 1
ATOM 2405 O O . GLN A 1 304 ? -1.253 24.335 -4.697 1.00 90.12 304 GLN A O 1
ATOM 2410 N N . GLY A 1 305 ? -1.193 23.413 -2.647 1.00 90.56 305 GLY A N 1
ATOM 2411 C CA . GLY A 1 305 ? 0.172 23.846 -2.390 1.00 90.56 305 GLY A CA 1
ATOM 2412 C C . GLY A 1 305 ? 1.205 23.158 -3.292 1.00 90.56 305 GLY A C 1
ATOM 2413 O O . GLY A 1 305 ? 2.144 23.821 -3.713 1.00 90.56 305 GLY A O 1
ATOM 2414 N N . MET A 1 306 ? 1.005 21.894 -3.688 1.00 91.81 306 MET A N 1
ATOM 2415 C CA . MET A 1 306 ? 1.870 21.239 -4.680 1.00 91.81 306 MET A CA 1
ATOM 2416 C C . MET A 1 306 ? 1.773 21.928 -6.049 1.00 91.81 306 MET A C 1
ATOM 2418 O O . MET A 1 306 ? 2.793 22.209 -6.676 1.00 91.81 306 MET A O 1
ATOM 2422 N N . ARG A 1 307 ? 0.558 22.286 -6.486 1.00 93.06 307 ARG A N 1
ATOM 2423 C CA . ARG A 1 307 ? 0.330 23.048 -7.729 1.00 93.06 307 ARG A CA 1
ATOM 2424 C C . ARG A 1 307 ? 0.995 24.420 -7.708 1.00 93.06 307 ARG A C 1
ATOM 2426 O O . ARG A 1 307 ? 1.511 24.868 -8.730 1.00 93.06 307 ARG A O 1
ATOM 2433 N N . ASP A 1 308 ? 0.962 25.100 -6.565 1.00 91.69 308 ASP A N 1
ATOM 2434 C CA . ASP A 1 308 ? 1.625 26.394 -6.399 1.00 91.69 308 ASP A CA 1
ATOM 2435 C C . ASP A 1 308 ? 3.153 26.251 -6.458 1.00 91.69 308 ASP A C 1
ATOM 2437 O O . ASP A 1 308 ? 3.817 27.079 -7.084 1.00 91.69 308 ASP A O 1
ATOM 2441 N N . THR A 1 309 ? 3.713 25.187 -5.876 1.00 91.69 309 THR A N 1
ATOM 2442 C CA . THR A 1 309 ? 5.152 24.902 -5.959 1.00 91.69 309 THR A CA 1
ATOM 2443 C C . THR A 1 309 ? 5.582 24.542 -7.380 1.00 91.69 309 THR A C 1
ATOM 2445 O O . THR A 1 309 ? 6.576 25.087 -7.857 1.00 91.69 309 THR A O 1
ATOM 2448 N N . LEU A 1 310 ? 4.809 23.722 -8.100 1.00 92.50 310 LEU A N 1
ATOM 2449 C CA . LEU A 1 310 ? 5.061 23.397 -9.511 1.00 92.50 310 LEU A CA 1
ATOM 2450 C C . LEU A 1 310 ? 5.146 24.651 -10.392 1.00 92.50 310 LEU A C 1
ATOM 2452 O O . LEU A 1 310 ? 6.066 24.770 -11.198 1.00 92.50 310 LEU A O 1
ATOM 2456 N N . ARG A 1 311 ? 4.241 25.622 -10.194 1.00 92.38 311 ARG A N 1
ATOM 2457 C CA . ARG A 1 311 ? 4.265 26.902 -10.926 1.00 92.38 311 ARG A CA 1
ATOM 2458 C C . ARG A 1 311 ? 5.516 27.734 -10.655 1.00 92.38 311 ARG A C 1
ATOM 2460 O O . ARG A 1 311 ? 5.983 28.433 -11.551 1.00 92.38 311 ARG A O 1
ATOM 2467 N N . LYS A 1 312 ? 6.043 27.683 -9.430 1.00 92.00 312 LYS A N 1
ATOM 2468 C CA . LYS A 1 312 ? 7.249 28.426 -9.033 1.00 92.00 312 LYS A CA 1
ATOM 2469 C C . LYS A 1 312 ? 8.524 27.758 -9.541 1.00 92.00 312 LYS A C 1
ATOM 2471 O O . LYS A 1 312 ? 9.383 28.443 -10.080 1.00 92.00 312 LYS A O 1
ATOM 2476 N N . MET A 1 313 ? 8.625 26.441 -9.371 1.00 90.19 313 MET A N 1
ATOM 2477 C CA . MET A 1 313 ? 9.803 25.653 -9.743 1.00 90.19 313 MET A CA 1
ATOM 2478 C C . MET A 1 313 ? 9.899 25.424 -11.252 1.00 90.19 313 MET A C 1
ATOM 2480 O O . MET A 1 313 ? 11.000 25.285 -11.768 1.00 90.19 313 MET A O 1
ATOM 2484 N N . ARG A 1 314 ? 8.755 25.399 -11.953 1.00 92.00 314 ARG A N 1
ATOM 2485 C CA . ARG A 1 314 ? 8.651 25.092 -13.387 1.00 92.00 314 ARG A CA 1
ATOM 2486 C C . ARG A 1 314 ? 9.392 23.806 -13.769 1.00 92.00 314 ARG A C 1
ATOM 2488 O O . ARG A 1 314 ? 10.180 23.816 -14.708 1.00 92.00 314 ARG A O 1
ATOM 2495 N N . CYS A 1 315 ? 9.114 22.723 -13.039 1.00 88.62 315 CYS A N 1
ATOM 2496 C CA . CYS A 1 315 ? 9.796 21.442 -13.214 1.00 88.62 315 CYS A CA 1
ATOM 2497 C C . CYS A 1 315 ? 9.779 20.970 -14.681 1.00 88.62 315 CYS A C 1
ATOM 2499 O O . CYS A 1 315 ? 8.705 20.859 -15.277 1.00 88.62 315 CYS A O 1
ATOM 2501 N N . GLY A 1 316 ? 10.960 20.697 -15.234 1.00 90.62 316 GLY A N 1
ATOM 2502 C CA . GLY A 1 316 ? 11.202 20.332 -16.632 1.00 90.62 316 GLY A CA 1
ATOM 2503 C C . GLY A 1 316 ? 11.724 18.910 -16.845 1.00 90.62 316 GLY A C 1
ATOM 2504 O O . GLY A 1 316 ? 11.971 18.530 -17.988 1.00 90.62 316 GLY A O 1
ATOM 2505 N N . SER A 1 317 ? 11.909 18.132 -15.775 1.00 92.19 317 SER A N 1
ATOM 2506 C CA . SER A 1 317 ? 12.387 16.747 -15.843 1.00 92.19 317 SER A CA 1
ATOM 2507 C C . SER A 1 317 ? 11.758 15.848 -14.775 1.00 92.19 317 SER A C 1
ATOM 2509 O O . SER A 1 317 ? 11.178 16.314 -13.785 1.00 92.19 317 SER A O 1
ATOM 2511 N N . ILE A 1 318 ? 11.882 14.532 -14.961 1.00 91.38 318 ILE A N 1
ATOM 2512 C CA . ILE A 1 318 ? 11.385 13.532 -14.011 1.00 91.38 318 ILE A CA 1
ATOM 2513 C C . ILE A 1 318 ? 12.174 13.579 -12.695 1.00 91.38 318 ILE A C 1
ATOM 2515 O O . ILE A 1 318 ? 11.607 13.369 -11.620 1.00 91.38 318 ILE A O 1
ATOM 2519 N N . GLU A 1 319 ? 13.461 13.920 -12.756 1.00 91.06 319 GLU A N 1
ATOM 2520 C CA . GLU A 1 319 ? 14.334 14.099 -11.597 1.00 91.06 319 GLU A CA 1
ATOM 2521 C C . GLU A 1 319 ? 13.863 15.279 -10.739 1.00 91.06 319 GLU A C 1
ATOM 2523 O O . GLU A 1 319 ? 13.770 15.156 -9.517 1.00 91.06 319 GLU A O 1
ATOM 2528 N N . GLU A 1 320 ? 13.482 16.396 -11.366 1.00 92.00 320 GLU A N 1
ATOM 2529 C CA . GLU A 1 320 ? 12.955 17.567 -10.660 1.00 92.00 320 GLU A CA 1
ATOM 2530 C C . GLU A 1 320 ? 11.603 17.281 -9.994 1.00 92.00 320 GLU A C 1
ATOM 2532 O O . GLU A 1 320 ? 11.376 17.702 -8.859 1.00 92.00 320 GLU A O 1
ATOM 2537 N N . ILE A 1 321 ? 10.722 16.512 -10.645 1.00 92.25 321 ILE A N 1
ATOM 2538 C CA . ILE A 1 321 ? 9.453 16.066 -10.043 1.00 92.25 321 ILE A CA 1
ATOM 2539 C C . ILE A 1 321 ? 9.715 15.143 -8.850 1.00 92.25 321 ILE A C 1
ATOM 2541 O O . ILE A 1 321 ? 9.094 15.288 -7.795 1.00 92.25 321 ILE A O 1
ATOM 2545 N N . THR A 1 322 ? 10.654 14.209 -8.997 1.00 90.44 322 THR A N 1
ATOM 2546 C CA . THR A 1 322 ? 11.038 13.274 -7.933 1.00 90.44 322 THR A CA 1
ATOM 2547 C C . THR A 1 322 ? 11.598 14.024 -6.721 1.00 90.44 322 THR A C 1
ATOM 2549 O O . THR A 1 322 ? 11.222 13.737 -5.577 1.00 90.44 322 THR A O 1
ATOM 2552 N N . ALA A 1 323 ? 12.443 15.032 -6.957 1.00 89.88 323 ALA A N 1
ATOM 2553 C CA . ALA A 1 323 ? 12.966 15.912 -5.918 1.00 89.88 323 ALA A CA 1
ATOM 2554 C C . ALA A 1 323 ? 11.844 16.722 -5.252 1.00 89.88 323 ALA A C 1
ATOM 2556 O O . ALA A 1 323 ? 11.751 16.751 -4.024 1.00 89.88 323 ALA A O 1
ATOM 2557 N N . LEU A 1 324 ? 10.941 17.309 -6.043 1.00 91.38 324 LEU A N 1
ATOM 2558 C CA . LEU A 1 324 ? 9.809 18.082 -5.541 1.00 91.38 324 LEU A CA 1
ATOM 2559 C C . LEU A 1 324 ? 8.918 17.253 -4.607 1.00 91.38 324 LEU A C 1
ATOM 2561 O O . LEU A 1 324 ? 8.621 17.690 -3.498 1.00 91.38 324 LEU A O 1
ATOM 2565 N N . ILE A 1 325 ? 8.523 16.046 -5.016 1.00 90.50 325 ILE A N 1
ATOM 2566 C CA . ILE A 1 325 ? 7.683 15.154 -4.198 1.00 90.50 325 ILE A CA 1
ATOM 2567 C C . ILE A 1 325 ? 8.406 14.742 -2.907 1.00 90.50 325 ILE A C 1
ATOM 2569 O O . ILE A 1 325 ? 7.777 14.570 -1.859 1.00 90.50 325 ILE A O 1
ATOM 2573 N N . SER A 1 326 ? 9.730 14.598 -2.961 1.00 87.25 326 SER A N 1
ATOM 2574 C CA . SER A 1 326 ? 10.545 14.251 -1.794 1.00 87.25 326 SER A CA 1
ATOM 2575 C C . SER A 1 326 ? 10.648 15.403 -0.788 1.00 87.25 326 SER A C 1
ATOM 2577 O O . SER A 1 326 ? 10.580 15.162 0.418 1.00 87.25 326 SER A O 1
ATOM 2579 N N . LEU A 1 327 ? 10.764 16.642 -1.277 1.00 85.50 327 LEU A N 1
ATOM 2580 C CA . LEU A 1 327 ? 10.890 17.859 -0.468 1.00 85.50 327 LEU A CA 1
ATOM 2581 C C . LEU A 1 327 ? 9.542 18.393 0.031 1.00 85.50 327 LEU A C 1
ATOM 2583 O O . LEU A 1 327 ? 9.479 19.015 1.087 1.00 85.50 327 LEU A O 1
ATOM 2587 N N . TYR A 1 328 ? 8.446 18.134 -0.682 1.00 81.50 328 TYR A N 1
ATOM 2588 C CA . TYR A 1 328 ? 7.107 18.589 -0.307 1.00 81.50 328 TYR A CA 1
ATOM 2589 C C . TYR A 1 328 ? 6.504 17.717 0.810 1.00 81.50 328 TYR A C 1
ATOM 2591 O O . TYR A 1 328 ? 5.502 17.018 0.643 1.00 81.50 328 TYR A O 1
ATOM 2599 N N . ARG A 1 329 ? 7.159 17.725 1.972 1.00 73.25 329 ARG A N 1
ATOM 2600 C CA . ARG A 1 329 ? 6.725 17.076 3.212 1.00 73.25 329 ARG A CA 1
ATOM 2601 C C . ARG A 1 329 ? 6.753 18.107 4.348 1.00 73.25 329 ARG A C 1
ATOM 2603 O O . ARG A 1 329 ? 7.540 19.046 4.273 1.00 73.25 329 ARG A O 1
ATOM 2610 N N . PRO A 1 330 ? 5.945 17.935 5.411 1.00 55.62 330 PRO A N 1
ATOM 2611 C CA . PRO A 1 330 ? 5.847 18.915 6.496 1.00 55.62 330 PRO A CA 1
ATOM 2612 C C . PRO A 1 330 ? 7.190 19.328 7.118 1.00 55.62 330 PRO A C 1
ATOM 2614 O O . PRO A 1 330 ? 7.337 20.479 7.484 1.00 55.62 330 PRO A O 1
ATOM 2617 N N . GLY A 1 331 ? 8.183 18.431 7.188 1.00 59.03 331 GLY A N 1
ATOM 2618 C CA . GLY A 1 331 ? 9.514 18.761 7.718 1.00 59.03 331 GLY A CA 1
ATOM 2619 C C . GLY A 1 331 ? 10.367 19.636 6.783 1.00 59.03 331 GLY A C 1
ATOM 2620 O O . GLY A 1 331 ? 10.706 20.753 7.152 1.00 59.03 331 GLY A O 1
ATOM 2621 N N . PRO A 1 332 ? 10.725 19.172 5.568 1.00 55.81 332 PRO A N 1
ATOM 2622 C CA . PRO A 1 332 ? 11.609 19.926 4.674 1.00 55.81 332 PRO A CA 1
ATOM 2623 C C . PRO A 1 332 ? 11.035 21.254 4.157 1.00 55.81 332 PRO A C 1
ATOM 2625 O O . PRO A 1 332 ? 11.797 22.074 3.666 1.00 55.81 332 PRO A O 1
ATOM 2628 N N . MET A 1 333 ? 9.718 21.477 4.247 1.00 52.75 333 MET A N 1
ATOM 2629 C CA . MET A 1 333 ? 9.101 22.760 3.885 1.00 52.75 333 MET A CA 1
ATOM 2630 C C . MET A 1 333 ? 9.283 23.868 4.936 1.00 52.75 333 MET A C 1
ATOM 2632 O O . MET A 1 333 ? 8.992 25.024 4.632 1.00 52.75 333 MET A O 1
ATOM 2636 N N . GLU A 1 334 ? 9.707 23.527 6.157 1.00 43.62 334 GLU A N 1
ATOM 2637 C CA . GLU A 1 334 ? 9.966 24.480 7.249 1.00 43.62 334 GLU A CA 1
ATOM 2638 C C . GLU A 1 334 ? 11.438 24.941 7.324 1.00 43.62 334 GLU A C 1
ATOM 2640 O O . GLU A 1 334 ? 11.750 25.812 8.137 1.00 43.62 334 GLU A O 1
ATOM 2645 N N . MET A 1 335 ? 12.330 24.381 6.491 1.00 37.31 335 MET A N 1
ATOM 2646 C CA . MET A 1 335 ? 13.733 24.813 6.329 1.00 37.31 335 MET A CA 1
ATOM 2647 C C . MET A 1 335 ? 13.886 25.851 5.217 1.00 37.31 335 MET A C 1
ATOM 2649 O O . MET A 1 335 ? 14.693 26.786 5.413 1.00 37.31 335 MET A O 1
#